Protein AF-G5KIE7-F1 (afdb_monomer_lite)

Foldseek 3Di:
DDPPDDDDDDDDDDDDPVDFKDKDKDWDWDDDPNDTDIDIDIDIDGCVVPDDCQQVVVVQVLCLCCLQQQVVPQPQADRDPDPPDDDDDDDDDDADDDHDDDPAYAPDPSVVSNVVLLVLLLVVVQVVADLAGDDSVLSVVLSVLQSNLFSRPKDWDKDWPDDDQFKTKIFIWIFTQALVQFPLVVQLVVLCVVCVPVPDDDPSRSSNVSSVSSSVCVSVRSVVGDRGGQPPAPPRHQMWMWGQDPPVRHIHIPPDPDPVRVSNVCVSCVSSSVD

Radius of gyration: 26.01 Å; chains: 1; bounding box: 60×39×96 Å

Sequence (275 aa):
MSKGKSKTGYLVYQVDKSEKKYDLSVGQLYISDGKKTKDEITIPVKISKYKDNTEEIKSLTNQFINQTFLNGSGSLSRTYTSAASFEGKKATVELLATKSKSSKKLSNDADSDKKAYYDVFSQALKNSFQYFKPSDAETTTFIDQYVEVNAKRAKMDVTIKSYFPDSAVVQVKPSVIDLKDMDLTSLEKDYINQHKNDSNSDYQTYYKEAEKYVFDNMHSHYDDAQVNTPKYMPTDGYTLKLQRDSDSGKWKVDTTESSSNYSYDDLLEAFSGGM

pLDDT: mean 82.46, std 18.29, range [26.42, 97.25]

Organism: NCBI:txid764291

Structure (mmCIF, N/CA/C/O backbone):
data_AF-G5KIE7-F1
#
_entry.id   AF-G5KIE7-F1
#
loop_
_atom_site.group_PDB
_atom_site.id
_atom_site.type_symbol
_atom_site.label_atom_id
_atom_site.label_alt_id
_atom_site.label_comp_id
_atom_site.label_asym_id
_atom_site.label_entity_id
_atom_site.label_seq_id
_atom_site.pdbx_PDB_ins_code
_atom_site.Cartn_x
_atom_site.Cartn_y
_atom_site.Cartn_z
_atom_site.occupancy
_atom_site.B_iso_or_equiv
_atom_site.auth_seq_id
_atom_site.auth_comp_id
_atom_site.auth_asym_id
_atom_site.auth_atom_id
_atom_site.pdbx_PDB_model_num
ATOM 1 N N . MET A 1 1 ? -2.365 -7.993 44.865 1.00 60.06 1 MET A N 1
ATOM 2 C CA . MET A 1 1 ? -1.974 -6.584 44.622 1.00 60.06 1 MET A CA 1
ATOM 3 C C . MET A 1 1 ? -1.752 -5.931 45.975 1.00 60.06 1 MET A C 1
ATOM 5 O O . MET A 1 1 ? -2.514 -6.232 46.885 1.00 60.06 1 MET A O 1
ATOM 9 N N . SER A 1 2 ? -0.711 -5.113 46.146 1.00 71.50 2 SER A N 1
ATOM 10 C CA . SER A 1 2 ? -0.509 -4.386 47.406 1.00 71.50 2 SER A CA 1
ATOM 11 C C . SER A 1 2 ? -1.577 -3.304 47.593 1.00 71.50 2 SER A C 1
ATOM 13 O O . SER A 1 2 ? -2.167 -2.812 46.626 1.00 71.50 2 SER A O 1
ATOM 15 N N . LYS A 1 3 ? -1.858 -2.960 48.854 1.00 76.56 3 LYS A N 1
ATOM 16 C CA . LYS A 1 3 ? -2.883 -1.978 49.226 1.00 76.56 3 LYS A CA 1
ATOM 17 C C . LYS A 1 3 ? -2.625 -0.642 48.512 1.00 76.56 3 LYS A C 1
ATOM 19 O O . LYS A 1 3 ? -1.512 -0.127 48.556 1.00 76.56 3 LYS A O 1
ATOM 24 N N . GLY A 1 4 ? -3.649 -0.104 47.847 1.00 82.12 4 GLY A N 1
ATOM 25 C CA . GLY A 1 4 ? -3.582 1.174 47.124 1.00 82.12 4 GLY A CA 1
ATOM 26 C C . GLY A 1 4 ? -3.046 1.103 45.688 1.00 82.12 4 GLY A C 1
ATOM 27 O O . GLY A 1 4 ? -2.952 2.137 45.035 1.00 82.12 4 GLY A O 1
ATOM 28 N N . LYS A 1 5 ? -2.706 -0.083 45.166 1.00 82.31 5 LYS A N 1
ATOM 29 C CA . LYS A 1 5 ? -2.345 -0.252 43.750 1.00 82.31 5 LYS A CA 1
ATOM 30 C C . LYS A 1 5 ? -3.572 -0.623 42.918 1.00 82.31 5 LYS A C 1
ATOM 32 O O . LYS A 1 5 ? -4.323 -1.521 43.292 1.00 82.31 5 LYS A O 1
ATOM 37 N N . SER A 1 6 ? -3.730 0.025 41.770 1.00 82.31 6 SER A N 1
ATOM 38 C CA . SER A 1 6 ? -4.741 -0.289 40.757 1.00 82.31 6 SER A CA 1
ATOM 39 C C . SER A 1 6 ? -4.082 -0.784 39.467 1.00 82.31 6 SER A C 1
ATOM 41 O O . SER A 1 6 ? -2.897 -0.548 39.225 1.00 82.31 6 SER A O 1
ATOM 43 N N . LYS A 1 7 ? -4.848 -1.516 38.653 1.00 79.31 7 LYS A N 1
ATOM 44 C CA . LYS A 1 7 ? -4.469 -1.924 37.297 1.00 79.31 7 LYS A CA 1
ATOM 45 C C . LYS A 1 7 ? -5.636 -1.611 36.369 1.00 79.31 7 LYS A C 1
ATOM 47 O O . LYS A 1 7 ? -6.771 -1.950 36.695 1.00 79.31 7 LYS A O 1
ATOM 52 N N . THR A 1 8 ? -5.336 -1.006 35.228 1.00 79.25 8 THR A N 1
ATOM 53 C CA . THR A 1 8 ? -6.315 -0.678 34.187 1.00 79.25 8 THR A CA 1
ATOM 54 C C . THR A 1 8 ? -5.962 -1.443 32.919 1.00 79.25 8 THR A C 1
ATOM 56 O O . THR A 1 8 ? -4.784 -1.649 32.625 1.00 79.25 8 THR A O 1
ATOM 59 N N . GLY A 1 9 ? -6.975 -1.889 32.184 1.00 72.38 9 GLY A N 1
ATOM 60 C CA . GLY A 1 9 ? -6.812 -2.568 30.905 1.00 72.38 9 GLY A CA 1
ATOM 61 C C . GLY A 1 9 ? -8.159 -2.884 30.266 1.00 72.38 9 GLY A C 1
ATOM 62 O O . GLY A 1 9 ? -9.198 -2.804 30.922 1.00 72.38 9 GLY A O 1
ATOM 63 N N . TYR A 1 10 ? -8.129 -3.245 28.987 1.00 77.75 10 TYR A N 1
ATOM 64 C CA . TYR A 1 10 ? -9.309 -3.704 28.264 1.00 77.75 10 TYR A CA 1
ATOM 65 C C . TYR A 1 10 ? -9.563 -5.192 28.538 1.00 77.75 10 TYR A C 1
ATOM 67 O O . TYR A 1 10 ? -8.632 -5.997 28.557 1.00 77.75 10 TYR A O 1
ATOM 75 N N . LEU A 1 11 ? -10.832 -5.553 28.728 1.00 77.50 11 LEU A N 1
ATOM 76 C CA . LEU A 1 11 ? -11.299 -6.937 28.729 1.00 77.50 11 LEU A CA 1
ATOM 77 C C . LEU A 1 11 ? -12.069 -7.172 27.430 1.00 77.50 11 LEU A C 1
ATOM 79 O O . LEU A 1 11 ? -12.970 -6.399 27.106 1.00 77.50 11 LEU A O 1
ATOM 83 N N . VAL A 1 12 ? -11.708 -8.217 26.688 1.00 74.50 12 VAL A N 1
ATOM 84 C CA . VAL A 1 12 ? -12.320 -8.546 25.396 1.00 74.50 12 VAL A CA 1
ATOM 85 C C . VAL A 1 12 ? -13.035 -9.880 25.515 1.00 74.50 12 VAL A C 1
ATOM 87 O O . VAL A 1 12 ? -12.447 -10.863 25.961 1.00 74.50 12 VAL A O 1
ATOM 90 N N . TYR A 1 13 ? -14.293 -9.905 25.089 1.00 76.81 13 TYR A N 1
ATOM 91 C CA . TYR A 1 13 ? -15.118 -11.103 25.047 1.00 76.81 13 TYR A CA 1
ATOM 92 C C . TYR A 1 13 ? -15.779 -11.208 23.680 1.00 76.81 13 TYR A C 1
ATOM 94 O O . TYR A 1 13 ? -16.206 -10.201 23.111 1.00 76.81 13 TYR A O 1
ATOM 102 N N . GLN A 1 14 ? -15.883 -12.430 23.166 1.00 77.06 14 GLN A N 1
ATOM 103 C CA . GLN A 1 14 ? -16.750 -12.697 22.030 1.00 77.06 14 GLN A CA 1
ATOM 104 C C . GLN A 1 14 ? -18.199 -12.589 22.503 1.00 77.06 14 GLN A C 1
ATOM 106 O O . GLN A 1 14 ? -18.580 -13.197 23.501 1.00 77.06 14 GLN A O 1
ATOM 111 N N . VAL A 1 15 ? -18.991 -11.796 21.789 1.00 81.06 15 VAL A N 1
ATOM 112 C CA . VAL A 1 15 ? -20.406 -11.582 22.082 1.00 81.06 15 VAL A CA 1
ATOM 113 C C . VAL A 1 15 ? -21.238 -11.936 20.858 1.00 81.06 15 VAL A C 1
ATOM 115 O O . VAL A 1 15 ? -20.846 -11.645 19.727 1.00 81.06 15 VAL A O 1
ATOM 118 N N . ASP A 1 16 ? -22.401 -12.535 21.084 1.00 83.12 16 ASP A N 1
ATOM 119 C CA . ASP A 1 16 ? -23.471 -12.552 20.097 1.00 83.12 16 ASP A CA 1
ATOM 120 C C . ASP A 1 16 ? -24.032 -11.126 19.968 1.00 83.12 16 ASP A C 1
ATOM 122 O O . ASP A 1 16 ? -24.417 -10.503 20.964 1.00 83.12 16 ASP A O 1
ATOM 126 N N . LYS A 1 17 ? -24.028 -10.589 18.743 1.00 77.38 17 LYS A N 1
ATOM 127 C CA . LYS A 1 17 ? -24.524 -9.237 18.442 1.00 77.38 17 LYS A CA 1
ATOM 128 C C . LYS A 1 17 ? -26.054 -9.151 18.463 1.00 77.38 17 LYS A C 1
ATOM 130 O O . LYS A 1 17 ? -26.583 -8.040 18.486 1.00 77.38 17 LYS A O 1
ATOM 135 N N . SER A 1 18 ? -26.756 -10.285 18.404 1.00 83.69 18 SER A N 1
ATOM 136 C CA . SER A 1 18 ? -28.217 -10.342 18.505 1.00 83.69 18 SER A CA 1
ATOM 137 C C . SER A 1 18 ? -28.699 -10.142 19.944 1.00 83.69 18 SER A C 1
ATOM 139 O O . SER A 1 18 ? -29.753 -9.536 20.171 1.00 83.69 18 SER A O 1
ATOM 141 N N . GLU A 1 19 ? -27.886 -10.560 20.914 1.00 84.94 19 GLU A N 1
ATOM 142 C CA . GLU A 1 19 ? -28.118 -10.277 22.320 1.00 84.94 19 GLU A CA 1
ATOM 143 C C . GLU A 1 19 ? -27.982 -8.782 22.605 1.00 84.94 19 GLU A C 1
ATOM 145 O O . GLU A 1 19 ? -27.271 -8.050 21.925 1.00 84.94 19 GLU A O 1
ATOM 150 N N . LYS A 1 20 ? -28.692 -8.279 23.617 1.00 84.50 20 LYS A N 1
ATOM 151 C CA . LYS A 1 20 ? -28.682 -6.835 23.949 1.00 84.50 20 LYS A CA 1
ATOM 152 C C . LYS A 1 20 ? -28.038 -6.531 25.293 1.00 84.50 20 LYS A C 1
ATOM 154 O O . LYS A 1 20 ? -27.715 -5.369 25.574 1.00 84.50 20 LYS A O 1
ATOM 159 N N . LYS A 1 21 ? -27.902 -7.549 26.140 1.00 90.50 21 LYS A N 1
ATOM 160 C CA . LYS A 1 21 ? -27.484 -7.428 27.533 1.00 90.50 21 LYS A CA 1
ATOM 161 C C . LYS A 1 21 ? -26.592 -8.605 27.897 1.00 90.50 21 LYS A C 1
ATOM 163 O O . LYS A 1 21 ? -26.935 -9.741 27.607 1.00 90.50 21 LYS A O 1
ATOM 168 N N . TYR A 1 22 ? -25.501 -8.299 28.574 1.00 90.25 22 TYR A N 1
ATOM 169 C CA . TYR A 1 22 ? -24.619 -9.263 29.213 1.00 90.25 22 TYR A CA 1
ATOM 170 C C . TYR A 1 22 ? -24.366 -8.820 30.644 1.00 90.25 22 TYR A C 1
ATOM 172 O O . TYR A 1 22 ? -24.490 -7.636 30.949 1.00 90.25 22 TYR A O 1
ATOM 180 N N . ASP A 1 23 ? -23.940 -9.751 31.484 1.00 90.19 23 ASP A N 1
ATOM 181 C CA . ASP A 1 23 ? -23.465 -9.464 32.829 1.00 90.19 23 ASP A CA 1
ATOM 182 C C . ASP A 1 23 ? -21.989 -9.854 32.921 1.00 90.19 23 ASP A C 1
ATOM 184 O O . ASP A 1 23 ? -21.611 -10.998 32.666 1.00 90.19 23 ASP A O 1
ATOM 188 N N . LEU A 1 24 ? -21.134 -8.884 33.252 1.00 89.19 24 LEU A N 1
ATOM 189 C CA . LEU A 1 24 ? -19.726 -9.132 33.531 1.00 89.19 24 LEU A CA 1
ATOM 190 C C . LEU A 1 24 ? -19.570 -9.437 35.019 1.00 89.19 24 LEU A C 1
ATOM 192 O O . LEU A 1 24 ? -19.638 -8.538 35.858 1.00 89.19 24 LEU A O 1
ATOM 196 N N . SER A 1 25 ? -19.333 -10.705 35.328 1.00 88.44 25 SER A N 1
ATOM 197 C CA . SER A 1 25 ? -19.019 -11.165 36.677 1.00 88.44 25 SER A CA 1
ATOM 198 C C . SER A 1 25 ? -17.523 -11.076 36.958 1.00 88.44 25 SER A C 1
ATOM 200 O O . SER A 1 25 ? -16.715 -11.776 36.345 1.00 88.44 25 SER A O 1
ATOM 202 N N . VAL A 1 26 ? -17.149 -10.242 37.926 1.00 84.25 26 VAL A N 1
ATOM 203 C CA . VAL A 1 26 ? -15.780 -10.132 38.434 1.00 84.25 26 VAL A CA 1
ATOM 204 C C . VAL A 1 26 ? -15.735 -10.755 39.822 1.00 84.25 26 VAL A C 1
ATOM 206 O O . VAL A 1 26 ? -16.210 -10.176 40.797 1.00 84.25 26 VAL A O 1
ATOM 209 N N . GLY A 1 27 ? -15.177 -11.961 39.897 1.00 82.25 27 GLY A N 1
ATOM 210 C CA . GLY A 1 27 ? -14.982 -12.682 41.150 1.00 82.25 27 GLY A CA 1
ATOM 211 C C . GLY A 1 27 ? -13.572 -12.495 41.703 1.00 82.25 27 GLY A C 1
ATOM 212 O O . GLY A 1 27 ? -12.596 -12.653 40.970 1.00 82.25 27 GLY A O 1
ATOM 213 N N . GLN A 1 28 ? -13.454 -12.238 43.004 1.00 79.19 28 GLN A N 1
ATOM 214 C CA . GLN A 1 28 ? -12.200 -12.371 43.735 1.00 79.19 28 GLN A CA 1
ATOM 215 C C . GLN A 1 28 ? -12.260 -13.611 44.627 1.00 79.19 28 GLN A C 1
ATOM 217 O O . GLN A 1 28 ? -13.121 -13.734 45.493 1.00 79.19 28 GLN A O 1
ATOM 222 N N . LEU A 1 29 ? -11.313 -14.525 44.419 1.00 76.62 29 LEU A N 1
ATOM 223 C CA . LEU A 1 29 ? -11.068 -15.650 45.317 1.00 76.62 29 LEU A CA 1
ATOM 224 C C . LEU A 1 29 ? -10.000 -15.253 46.331 1.00 76.62 29 LEU A C 1
ATOM 226 O O . LEU A 1 29 ? -8.902 -14.839 45.955 1.00 76.62 29 LEU A O 1
ATOM 230 N N . TYR A 1 30 ? -10.311 -15.405 47.612 1.00 76.94 30 TYR A N 1
ATOM 231 C CA . TYR A 1 30 ? -9.362 -15.193 48.698 1.00 76.94 30 TYR A CA 1
ATOM 232 C C . TYR A 1 30 ? -9.604 -16.194 49.824 1.00 76.94 30 TYR A C 1
ATOM 234 O O . TYR A 1 30 ? -10.629 -16.871 49.873 1.00 76.94 30 TYR A O 1
ATOM 242 N N . ILE A 1 31 ? -8.621 -16.335 50.708 1.00 75.81 31 ILE A N 1
ATOM 243 C CA . ILE A 1 31 ? -8.750 -17.169 51.901 1.00 75.81 31 ILE A CA 1
ATOM 244 C C . ILE A 1 31 ? -9.072 -16.244 53.071 1.00 75.81 31 ILE A C 1
ATOM 246 O O . ILE A 1 31 ? -8.312 -15.318 53.348 1.00 75.81 31 ILE A O 1
ATOM 250 N N . SER A 1 32 ? -10.189 -16.502 53.743 1.00 74.44 32 SER A N 1
ATOM 251 C CA . SER A 1 32 ? -10.583 -15.862 54.998 1.00 74.44 32 SER A CA 1
ATOM 252 C C . SER A 1 32 ? -10.884 -16.972 55.999 1.00 74.44 32 SER A C 1
ATOM 254 O O . SER A 1 32 ? -11.572 -17.938 55.674 1.00 74.44 32 SER A O 1
ATOM 256 N N . ASP A 1 33 ? -10.269 -16.895 57.180 1.00 78.56 33 ASP A N 1
ATOM 257 C CA . ASP A 1 33 ? -10.430 -17.865 58.273 1.00 78.56 33 ASP A CA 1
ATOM 258 C C . ASP A 1 33 ? -10.225 -19.333 57.852 1.00 78.56 33 ASP A C 1
ATOM 260 O O . ASP A 1 33 ? -10.980 -20.235 58.214 1.00 78.56 33 ASP A O 1
ATOM 264 N N . GLY A 1 34 ? -9.204 -19.581 57.024 1.00 77.56 34 GLY A N 1
ATOM 265 C CA . GLY A 1 34 ? -8.864 -20.921 56.534 1.00 77.56 34 GLY A CA 1
ATOM 266 C C . GLY A 1 34 ? -9.842 -21.501 55.503 1.00 77.56 34 GLY A C 1
ATOM 267 O O . GLY A 1 34 ? -9.648 -22.631 55.055 1.00 77.56 34 GLY A O 1
ATOM 268 N N . LYS A 1 35 ? -10.865 -20.745 55.082 1.00 76.00 35 LYS A N 1
ATOM 269 C CA . LYS A 1 35 ? -11.836 -21.137 54.052 1.00 76.00 35 LYS A CA 1
ATOM 270 C C . LYS A 1 35 ? -11.650 -20.302 52.787 1.00 76.00 35 LYS A C 1
ATOM 272 O O . LYS A 1 35 ? -11.291 -19.129 52.842 1.00 76.00 35 LYS A O 1
ATOM 277 N N . LYS A 1 36 ? -11.885 -20.919 51.623 1.00 77.56 36 LYS A N 1
ATOM 278 C CA . LYS A 1 36 ? -11.949 -20.193 50.347 1.00 77.56 36 LYS A CA 1
ATOM 279 C C . LYS A 1 36 ? -13.253 -19.399 50.309 1.00 77.56 36 LYS A C 1
ATOM 281 O O . LYS A 1 36 ? -14.325 -19.998 50.290 1.00 77.56 36 LYS A O 1
ATOM 286 N N . THR A 1 37 ? -13.138 -18.081 50.259 1.00 74.00 37 THR A N 1
ATOM 287 C CA . THR A 1 37 ? -14.249 -17.141 50.104 1.00 74.00 37 THR A CA 1
ATOM 288 C C . THR A 1 37 ? -14.220 -16.566 48.690 1.00 74.00 37 THR A C 1
ATOM 290 O O . THR A 1 37 ? -13.149 -16.375 48.103 1.00 74.00 37 THR A O 1
ATOM 293 N N . LYS A 1 38 ? -15.406 -16.340 48.118 1.00 78.75 38 LYS A N 1
ATOM 294 C CA . LYS A 1 38 ? -15.591 -15.730 46.800 1.00 78.75 38 LYS A CA 1
ATOM 295 C C . LYS A 1 38 ? -16.498 -14.517 46.958 1.00 78.75 38 LYS A C 1
ATOM 297 O O . LYS A 1 38 ? -17.674 -14.692 47.260 1.00 78.75 38 LYS A O 1
ATOM 302 N N . ASP A 1 39 ? -15.958 -13.335 46.689 1.00 81.69 39 ASP A N 1
ATOM 303 C CA . ASP A 1 39 ? -16.770 -12.135 46.486 1.00 81.69 39 ASP A CA 1
ATOM 304 C C . ASP A 1 39 ? -16.943 -11.930 44.988 1.00 81.69 39 ASP A C 1
ATOM 306 O O . ASP A 1 39 ? -15.975 -12.013 44.230 1.00 81.69 39 ASP A O 1
ATOM 310 N N . GLU A 1 40 ? -18.172 -11.691 44.544 1.00 86.31 40 GLU A N 1
ATOM 311 C CA . GLU A 1 40 ? -18.491 -11.491 43.136 1.00 86.31 40 GLU A CA 1
ATOM 312 C C . GLU A 1 40 ? -19.233 -10.174 42.953 1.00 86.31 40 GLU A C 1
ATOM 314 O O . GLU A 1 40 ? -20.229 -9.900 43.619 1.00 86.31 40 GLU A O 1
ATOM 319 N N . ILE A 1 41 ? -18.719 -9.355 42.042 1.00 86.19 41 ILE A N 1
ATOM 320 C CA . ILE A 1 41 ? -19.361 -8.124 41.604 1.00 86.19 41 ILE A CA 1
ATOM 321 C C . ILE A 1 41 ? -19.867 -8.368 40.189 1.00 86.19 41 ILE A C 1
ATOM 323 O O . ILE A 1 41 ? -19.088 -8.704 39.297 1.00 86.19 41 ILE A O 1
ATOM 327 N N . THR A 1 42 ? -21.163 -8.166 39.977 1.00 90.69 42 THR A N 1
ATOM 328 C CA . THR A 1 42 ? -21.782 -8.249 38.653 1.00 90.69 42 THR A CA 1
ATOM 329 C C . THR A 1 42 ? -21.977 -6.850 38.085 1.00 90.69 42 THR A C 1
ATOM 331 O O . THR A 1 42 ? -22.568 -5.980 38.726 1.00 90.69 42 THR A O 1
ATOM 334 N N . ILE A 1 43 ? -21.485 -6.628 36.869 1.00 88.50 43 ILE A N 1
ATOM 335 C CA . ILE A 1 43 ? -21.598 -5.357 36.154 1.00 88.50 43 ILE A CA 1
ATOM 336 C C . ILE A 1 43 ? -22.489 -5.571 34.924 1.00 88.50 43 ILE A C 1
ATOM 338 O O . ILE A 1 43 ? -22.079 -6.288 34.009 1.00 88.50 43 ILE A O 1
ATOM 342 N N . PRO A 1 44 ? -23.675 -4.940 34.846 1.00 90.00 44 PRO A N 1
ATOM 343 C CA . PRO A 1 44 ? -24.549 -5.081 33.690 1.00 90.00 44 PRO A CA 1
ATOM 344 C C . PRO A 1 44 ? -23.989 -4.317 32.485 1.00 90.00 44 PRO A C 1
ATOM 346 O O . PRO A 1 44 ? -23.774 -3.100 32.520 1.00 90.00 44 PRO A O 1
ATOM 349 N N . VAL A 1 45 ? -23.817 -5.026 31.377 1.00 88.44 45 VAL A N 1
ATOM 350 C CA . VAL A 1 45 ? -23.278 -4.531 30.111 1.00 88.44 45 VAL A CA 1
ATOM 351 C C . VAL A 1 45 ? -24.405 -4.452 29.083 1.00 88.44 45 VAL A C 1
ATOM 353 O O . VAL A 1 45 ? -24.990 -5.452 28.678 1.00 88.44 45 VAL A O 1
ATOM 356 N N . LYS A 1 46 ? -24.717 -3.236 28.623 1.00 87.88 46 LYS A N 1
ATOM 357 C CA . LYS A 1 46 ? -25.662 -3.010 27.516 1.00 87.88 46 LYS A CA 1
ATOM 358 C C . LYS A 1 46 ? -24.878 -2.811 26.227 1.00 87.88 46 LYS A C 1
ATOM 360 O O . LYS A 1 46 ? -24.208 -1.786 26.100 1.00 87.88 46 LYS A O 1
ATOM 365 N N . ILE A 1 47 ? -25.006 -3.726 25.265 1.00 82.81 47 ILE A N 1
ATOM 366 C CA . ILE A 1 47 ? -24.241 -3.654 24.005 1.00 82.81 47 ILE A CA 1
ATOM 367 C C . ILE A 1 47 ? -24.545 -2.369 23.244 1.00 82.81 47 ILE A C 1
ATOM 369 O O . ILE A 1 47 ? -23.641 -1.761 22.694 1.00 82.81 47 ILE A O 1
ATOM 373 N N . SER A 1 48 ? -25.790 -1.885 23.286 1.00 82.88 48 SER A N 1
ATOM 374 C CA . SER A 1 48 ? -26.201 -0.659 22.588 1.00 82.88 48 SER A CA 1
ATOM 375 C C . SER A 1 48 ? -25.423 0.601 23.000 1.00 82.88 48 SER A C 1
ATOM 377 O O . SER A 1 48 ? -25.525 1.619 22.324 1.00 82.88 48 SER A O 1
ATOM 379 N N . LYS A 1 49 ? -24.682 0.569 24.119 1.00 84.12 49 LYS A N 1
ATOM 380 C CA . LYS A 1 49 ? -23.776 1.654 24.525 1.00 84.12 49 LYS A CA 1
ATOM 381 C C . LYS A 1 49 ? -22.454 1.654 23.750 1.00 84.12 49 LYS A C 1
ATOM 383 O O . LYS A 1 49 ? -21.772 2.673 23.732 1.00 84.12 49 LYS A O 1
ATOM 388 N N . TYR A 1 50 ? -22.090 0.532 23.140 1.00 79.44 50 TYR A N 1
ATOM 389 C CA . TYR A 1 50 ? -20.833 0.330 22.436 1.00 79.44 50 TYR A CA 1
ATOM 390 C C . TYR A 1 50 ? -21.110 0.286 20.938 1.00 79.44 50 TYR A C 1
ATOM 392 O O . TYR A 1 50 ? -21.753 -0.627 20.425 1.00 79.44 50 TYR A O 1
ATOM 400 N N . LYS A 1 51 ? -20.641 1.310 20.229 1.00 79.44 51 LYS A N 1
ATOM 401 C CA . LYS A 1 51 ? -20.773 1.377 18.778 1.00 79.44 51 LYS A CA 1
ATOM 402 C C . LYS A 1 51 ? -19.708 0.495 18.128 1.00 79.44 51 LYS A C 1
ATOM 404 O O . LYS A 1 51 ? -18.520 0.685 18.378 1.00 79.44 51 LYS A O 1
ATOM 409 N N . ASP A 1 52 ? -20.138 -0.413 17.262 1.00 82.06 52 ASP A N 1
ATOM 410 C CA . ASP A 1 52 ? -19.242 -1.134 16.364 1.00 82.06 52 ASP A CA 1
ATOM 411 C C . ASP A 1 52 ? -18.800 -0.190 15.232 1.00 82.06 52 ASP A C 1
ATOM 413 O O . ASP A 1 52 ? -19.621 0.252 14.427 1.00 82.06 52 ASP A O 1
ATOM 417 N N . ASN A 1 53 ? -17.514 0.170 15.207 1.00 86.50 53 ASN A N 1
ATOM 418 C CA . ASN A 1 53 ? -16.929 1.010 14.158 1.00 86.50 53 ASN A CA 1
ATOM 419 C C . ASN A 1 53 ? -15.984 0.219 13.242 1.00 86.50 53 ASN A C 1
ATOM 421 O O . ASN A 1 53 ? -15.181 0.828 12.541 1.00 86.50 53 ASN A O 1
ATOM 425 N N . THR A 1 54 ? -16.053 -1.113 13.224 1.00 86.12 54 THR A N 1
ATOM 426 C CA . THR A 1 54 ? -15.184 -1.945 12.369 1.00 86.12 54 THR A CA 1
ATOM 427 C C . THR A 1 54 ? -15.264 -1.552 10.891 1.00 86.12 54 THR A C 1
ATOM 429 O O . THR A 1 54 ? -14.239 -1.430 10.227 1.00 86.12 54 THR A O 1
ATOM 432 N N . GLU A 1 55 ? -16.458 -1.232 10.398 1.00 87.69 55 GLU A N 1
ATOM 433 C CA . GLU A 1 55 ? -16.664 -0.727 9.034 1.00 87.69 55 GLU A CA 1
ATOM 434 C C . GLU A 1 55 ? -16.070 0.660 8.786 1.00 87.69 55 GLU A C 1
ATOM 436 O O . GLU A 1 55 ? -15.590 0.953 7.692 1.00 87.69 55 GLU A O 1
ATOM 441 N N . GLU A 1 56 ? -16.058 1.516 9.809 1.00 88.69 56 GLU A N 1
ATOM 442 C CA . GLU A 1 56 ? -15.383 2.812 9.734 1.00 88.69 56 GLU A CA 1
ATOM 443 C C . GLU A 1 56 ? -13.871 2.611 9.597 1.00 88.69 56 GLU A C 1
ATOM 445 O O . GLU A 1 56 ? -13.248 3.251 8.755 1.00 88.69 56 GLU A O 1
ATOM 450 N N . ILE A 1 57 ? -13.295 1.680 10.365 1.00 91.88 57 ILE A N 1
ATOM 451 C CA . ILE A 1 57 ? -11.872 1.340 10.285 1.00 91.88 57 ILE A CA 1
ATOM 452 C C . ILE A 1 57 ? -11.519 0.787 8.905 1.00 91.88 57 ILE A C 1
ATOM 454 O O . ILE A 1 57 ? -10.591 1.298 8.288 1.00 91.88 57 ILE A O 1
ATOM 458 N N . LYS A 1 58 ? -12.293 -0.164 8.365 1.00 91.62 58 LYS A N 1
ATOM 459 C CA . LYS A 1 58 ? -12.087 -0.656 6.989 1.00 91.62 58 LYS A CA 1
ATOM 460 C C . LYS A 1 58 ? -12.145 0.477 5.964 1.00 91.62 58 LYS A C 1
ATOM 462 O O . LYS A 1 58 ? -11.319 0.537 5.058 1.00 91.62 58 LYS A O 1
ATOM 467 N N . SER A 1 59 ? -13.104 1.395 6.109 1.00 89.75 59 SER A N 1
ATOM 468 C CA . SER A 1 59 ? -13.230 2.556 5.222 1.00 89.75 59 SER A CA 1
ATOM 469 C C . SER A 1 59 ? -12.013 3.480 5.304 1.00 89.75 59 SER A C 1
ATOM 471 O O . SER A 1 59 ? -11.553 3.956 4.271 1.00 89.75 59 SER A O 1
ATOM 473 N N . LEU A 1 60 ? -11.483 3.724 6.505 1.00 92.31 60 LEU A N 1
ATOM 474 C CA . LEU A 1 60 ? -10.274 4.524 6.708 1.00 92.31 60 LEU A CA 1
ATOM 475 C C . LEU A 1 60 ? -9.038 3.821 6.127 1.00 92.31 60 LEU A C 1
ATOM 477 O O . LEU A 1 60 ? -8.244 4.462 5.450 1.00 92.31 60 LEU A O 1
ATOM 481 N N . THR A 1 61 ? -8.907 2.505 6.299 1.00 93.88 61 THR A N 1
ATOM 482 C CA . THR A 1 61 ? -7.842 1.711 5.667 1.00 93.88 61 THR A CA 1
ATOM 483 C C . THR A 1 61 ? -7.896 1.797 4.142 1.00 93.88 61 THR A C 1
ATOM 485 O O . THR A 1 61 ? -6.883 2.072 3.507 1.00 93.88 61 THR A O 1
ATOM 488 N N . ASN A 1 62 ? -9.078 1.637 3.541 1.00 91.25 62 ASN A N 1
ATOM 489 C CA . ASN A 1 62 ? -9.246 1.789 2.093 1.00 91.25 62 ASN A CA 1
ATOM 490 C C . ASN A 1 62 ? -8.942 3.217 1.624 1.00 91.25 62 ASN A C 1
ATOM 492 O O . ASN A 1 62 ? -8.355 3.404 0.560 1.00 91.25 62 ASN A O 1
ATOM 496 N N . GLN A 1 63 ? -9.320 4.226 2.415 1.00 89.88 63 GLN A N 1
ATOM 497 C CA . GLN A 1 63 ? -8.981 5.617 2.133 1.00 89.88 63 GLN A CA 1
ATOM 498 C C . GLN A 1 63 ? -7.461 5.816 2.096 1.00 89.88 63 GLN A C 1
ATOM 500 O O . GLN A 1 63 ? -6.971 6.419 1.145 1.00 89.88 63 GLN A O 1
ATOM 505 N N . PHE A 1 64 ? -6.736 5.301 3.093 1.00 94.06 64 PHE A N 1
ATOM 506 C CA . PHE A 1 64 ? -5.275 5.356 3.136 1.00 94.06 64 PHE A CA 1
ATOM 507 C C . PHE A 1 64 ? -4.662 4.731 1.884 1.00 94.06 64 PHE A C 1
ATOM 509 O O . PHE A 1 64 ? -3.959 5.407 1.144 1.00 94.06 64 PHE A O 1
ATOM 516 N N . ILE A 1 65 ? -5.007 3.472 1.600 1.00 93.75 65 ILE A N 1
ATOM 517 C CA . ILE A 1 65 ? -4.465 2.721 0.461 1.00 93.75 65 ILE A CA 1
ATOM 518 C C . ILE A 1 65 ? -4.682 3.478 -0.853 1.00 93.75 65 ILE A C 1
ATOM 520 O O . ILE A 1 65 ? -3.771 3.593 -1.666 1.00 93.75 65 ILE A O 1
ATOM 524 N N . ASN A 1 66 ? -5.874 4.043 -1.051 1.00 89.75 66 ASN A N 1
ATOM 525 C CA . ASN A 1 66 ? -6.171 4.839 -2.236 1.00 89.75 66 ASN A CA 1
ATOM 526 C C . ASN A 1 66 ? -5.300 6.074 -2.389 1.00 89.75 66 ASN A C 1
ATOM 528 O O . ASN A 1 66 ? -4.829 6.370 -3.486 1.00 89.75 66 ASN A O 1
ATOM 532 N N . GLN A 1 67 ? -5.195 6.844 -1.310 1.00 89.50 67 GLN A N 1
ATOM 533 C CA . GLN A 1 67 ? -4.506 8.126 -1.316 1.00 89.50 67 GLN A CA 1
ATOM 534 C C . GLN A 1 67 ? -3.001 7.927 -1.485 1.00 89.50 67 GLN A C 1
ATOM 536 O O . GLN A 1 67 ? -2.377 8.684 -2.223 1.00 89.50 67 GLN A O 1
ATOM 541 N N . THR A 1 68 ? -2.458 6.883 -0.862 1.00 92.75 68 THR A N 1
ATOM 542 C CA . THR A 1 68 ? -1.032 6.572 -0.887 1.00 92.75 68 THR A CA 1
ATOM 543 C C . THR A 1 68 ? -0.621 5.870 -2.181 1.00 92.75 68 THR A C 1
ATOM 545 O O . THR A 1 68 ? 0.334 6.301 -2.817 1.00 92.75 68 THR A O 1
ATOM 548 N N . PHE A 1 69 ? -1.348 4.827 -2.606 1.00 94.25 69 PHE A N 1
ATOM 549 C CA . PHE A 1 69 ? -0.872 3.899 -3.645 1.00 94.25 69 PHE A CA 1
ATOM 550 C C . PHE A 1 69 ? -1.614 3.986 -4.984 1.00 94.25 69 PHE A C 1
ATOM 552 O O . PHE A 1 69 ? -1.083 3.543 -5.995 1.00 94.25 69 PHE A O 1
ATOM 559 N N . LEU A 1 70 ? -2.842 4.521 -5.020 1.00 89.94 70 LEU A N 1
ATOM 560 C CA . LEU A 1 70 ? -3.733 4.459 -6.197 1.00 89.94 70 LEU A CA 1
ATOM 561 C C . LEU A 1 70 ? -4.173 5.851 -6.692 1.00 89.94 70 LEU A C 1
ATOM 563 O O . LEU A 1 70 ? -5.279 6.024 -7.211 1.00 89.94 70 LEU A O 1
ATOM 567 N N . ASN A 1 71 ? -3.317 6.860 -6.489 1.00 75.44 71 ASN A N 1
ATOM 568 C CA . ASN A 1 71 ? -3.486 8.257 -6.917 1.00 75.44 71 ASN A CA 1
ATOM 569 C C . ASN A 1 71 ? -4.763 8.977 -6.444 1.00 75.44 71 ASN A C 1
ATOM 571 O O . ASN A 1 71 ? -5.108 10.037 -6.966 1.00 75.44 71 ASN A O 1
ATOM 575 N N . GLY A 1 72 ? -5.508 8.423 -5.484 1.00 60.94 72 GLY A N 1
ATOM 576 C CA . GLY A 1 72 ? -6.818 8.943 -5.074 1.00 60.94 72 GLY A CA 1
ATOM 577 C C . GLY A 1 72 ? -7.898 8.927 -6.174 1.00 60.94 72 GLY A C 1
ATOM 578 O O . GLY A 1 72 ? -9.054 9.234 -5.883 1.00 60.94 72 GLY A O 1
ATOM 579 N N . SER A 1 73 ? -7.549 8.555 -7.412 1.00 43.28 73 SER A N 1
ATOM 580 C CA . SER A 1 73 ? -8.451 8.308 -8.542 1.00 43.28 73 SER A CA 1
ATOM 581 C C . SER A 1 73 ? -9.094 6.924 -8.457 1.00 43.28 73 SER A C 1
ATOM 583 O O . SER A 1 73 ? -10.170 6.710 -9.023 1.00 43.28 73 SER A O 1
ATOM 585 N N . GLY A 1 74 ? -8.490 6.009 -7.687 1.00 44.12 74 GLY A N 1
ATOM 586 C CA . GLY A 1 74 ? -9.123 4.775 -7.248 1.00 44.12 74 GLY A CA 1
ATOM 587 C C . GLY A 1 74 ? -10.437 5.083 -6.532 1.00 44.12 74 GLY A C 1
ATOM 588 O O . GLY A 1 74 ? -10.464 5.545 -5.392 1.00 44.12 74 GLY A O 1
ATOM 589 N N . SER A 1 75 ? -11.568 4.811 -7.182 1.00 35.44 75 SER A N 1
ATOM 590 C CA . SER A 1 75 ? -12.875 4.842 -6.526 1.00 35.44 75 SER A CA 1
ATOM 591 C C . SER A 1 75 ? -13.022 3.626 -5.594 1.00 35.44 75 SER A C 1
ATOM 593 O O . SER A 1 75 ? -13.948 2.835 -5.763 1.00 35.44 75 SER A O 1
ATOM 595 N N . LEU A 1 76 ? -12.142 3.434 -4.590 1.00 40.62 76 LEU A N 1
ATOM 596 C CA . LEU A 1 76 ? -12.405 2.436 -3.530 1.00 40.62 76 LEU A CA 1
ATOM 597 C C . LEU A 1 76 ? -13.440 3.015 -2.585 1.00 40.62 76 LEU A C 1
ATOM 599 O O . LEU A 1 76 ? -13.183 3.614 -1.543 1.00 40.62 76 LEU A O 1
ATOM 603 N N . SER A 1 77 ? -14.662 2.879 -3.037 1.00 35.56 77 SER A N 1
ATOM 604 C CA . SER A 1 77 ? -15.832 3.386 -2.392 1.00 35.56 77 SER A CA 1
ATOM 605 C C . SER A 1 77 ? -16.771 2.199 -2.385 1.00 35.56 77 SER A C 1
ATOM 607 O O . SER A 1 77 ? -17.579 2.096 -3.279 1.00 35.56 77 SER A O 1
ATOM 609 N N . ARG 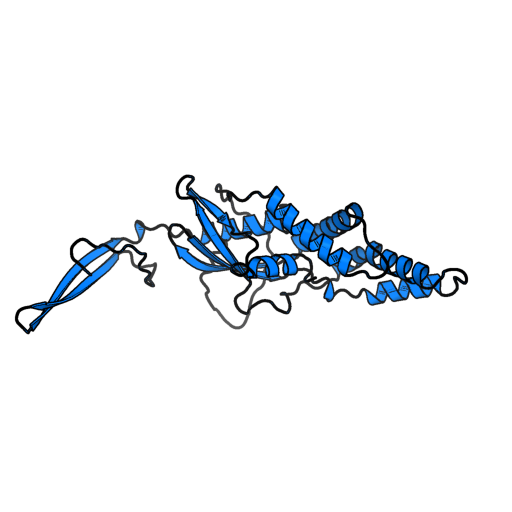A 1 78 ? -16.596 1.243 -1.469 1.00 40.44 78 ARG A N 1
ATOM 610 C CA . ARG A 1 78 ? -17.617 0.256 -1.078 1.00 40.44 78 ARG A CA 1
ATOM 611 C C . ARG A 1 78 ? -17.330 -0.179 0.355 1.00 40.44 78 ARG A C 1
ATOM 613 O O . ARG A 1 78 ? -16.232 -0.615 0.685 1.00 40.44 78 ARG A O 1
ATOM 620 N N . THR A 1 79 ? -18.325 0.014 1.210 1.00 30.58 79 THR A N 1
ATOM 621 C CA . THR A 1 79 ? -18.402 -0.559 2.551 1.00 30.58 79 THR A CA 1
ATOM 622 C C . THR A 1 79 ? -18.505 -2.073 2.396 1.00 30.58 79 THR A C 1
ATOM 624 O O . THR A 1 79 ? -19.449 -2.547 1.768 1.00 30.58 79 THR A O 1
ATOM 627 N N . TYR A 1 80 ? -17.552 -2.822 2.945 1.00 34.62 80 TYR A N 1
ATOM 628 C CA . TYR A 1 80 ? -17.660 -4.273 3.050 1.00 34.62 80 TYR A CA 1
ATOM 629 C C . TYR A 1 80 ? -17.808 -4.654 4.513 1.00 34.62 80 TYR A C 1
ATOM 631 O O . TYR A 1 80 ? -16.837 -5.019 5.180 1.00 34.62 80 TYR A O 1
ATOM 639 N N . THR A 1 81 ? -19.062 -4.675 4.964 1.00 26.80 81 THR A N 1
ATOM 640 C CA . THR A 1 81 ? -19.488 -5.565 6.041 1.00 26.80 81 THR A CA 1
ATOM 641 C C . THR A 1 81 ? -19.355 -6.993 5.545 1.00 26.80 81 THR A C 1
ATOM 643 O O . THR A 1 81 ? -20.329 -7.609 5.129 1.00 26.80 81 THR A O 1
ATOM 646 N N . SER A 1 82 ? -18.149 -7.542 5.571 1.00 31.05 82 SER A N 1
ATOM 647 C CA . SER A 1 82 ? -17.966 -8.984 5.596 1.00 31.05 82 SER A CA 1
ATOM 648 C C . SER A 1 82 ? -18.163 -9.451 7.038 1.00 31.05 82 SER A C 1
ATOM 650 O O . SER A 1 82 ? -17.235 -9.527 7.841 1.00 31.05 82 SER A O 1
ATOM 652 N N . ALA A 1 83 ? -19.418 -9.766 7.366 1.00 29.12 83 ALA A N 1
ATOM 653 C CA . ALA A 1 83 ? -19.648 -11.040 8.022 1.00 29.12 83 ALA A CA 1
ATOM 654 C C . ALA A 1 83 ? -19.216 -12.104 7.007 1.00 29.12 83 ALA A C 1
ATOM 656 O O . ALA A 1 83 ? -19.713 -12.126 5.884 1.00 29.12 83 ALA A O 1
ATOM 657 N N . ALA A 1 84 ? -18.243 -12.936 7.364 1.00 29.08 84 ALA A N 1
ATOM 658 C CA . ALA A 1 84 ? -17.991 -14.147 6.609 1.00 29.08 84 ALA A CA 1
ATOM 659 C C . ALA A 1 84 ? -19.259 -15.011 6.690 1.00 29.08 84 ALA A C 1
ATOM 661 O O . ALA A 1 84 ? -19.586 -15.517 7.761 1.00 29.08 84 ALA A O 1
ATOM 662 N N . SER A 1 85 ? -19.983 -15.171 5.585 1.00 31.38 85 SER A N 1
ATOM 663 C CA . SER A 1 85 ? -20.912 -16.286 5.416 1.00 31.38 85 SER A CA 1
ATOM 664 C C . SER A 1 85 ? -20.420 -17.142 4.261 1.00 31.38 85 SER A C 1
ATOM 666 O O . SER A 1 85 ? -20.339 -16.692 3.120 1.00 31.38 85 SER A O 1
ATOM 668 N N . PHE A 1 86 ? -20.067 -18.381 4.586 1.00 29.69 86 PHE A N 1
ATOM 669 C CA . PHE A 1 86 ? -19.797 -19.424 3.612 1.00 29.69 86 PHE A CA 1
ATOM 670 C C . PHE A 1 86 ? -21.137 -20.013 3.163 1.00 29.69 86 PHE A C 1
ATOM 672 O O . PHE A 1 86 ? -21.779 -20.722 3.932 1.00 29.69 86 PHE A O 1
ATOM 679 N N . GLU A 1 87 ? -21.534 -19.769 1.917 1.00 28.06 87 GLU A N 1
ATOM 680 C CA . GLU A 1 87 ? -22.537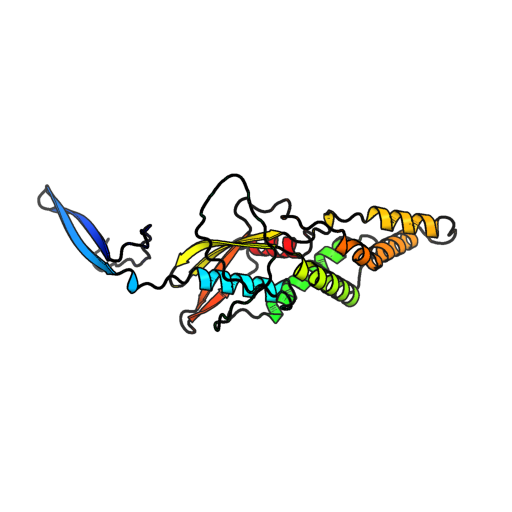 -20.584 1.228 1.00 28.06 87 GLU A CA 1
ATOM 681 C C . GLU A 1 87 ? -21.903 -21.208 -0.019 1.00 28.06 87 GLU A C 1
ATOM 683 O O . GLU A 1 87 ? -21.746 -20.570 -1.054 1.00 28.06 87 GLU A O 1
ATOM 688 N N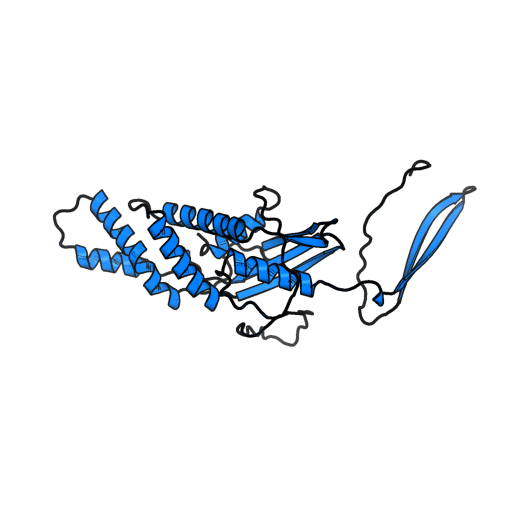 . GLY A 1 88 ? -21.540 -22.491 0.082 1.00 33.19 88 GLY A N 1
ATOM 689 C CA . GLY A 1 88 ? -21.187 -23.323 -1.072 1.00 33.19 88 GLY A CA 1
ATOM 690 C C . GLY A 1 88 ? -19.822 -23.048 -1.726 1.00 33.19 88 GLY A C 1
ATOM 691 O O . GLY A 1 88 ? -19.195 -22.009 -1.565 1.00 33.19 88 GLY A O 1
ATOM 692 N N . LYS A 1 89 ? -19.325 -24.044 -2.472 1.00 34.34 89 LYS A N 1
ATOM 693 C CA . LYS A 1 89 ? -17.974 -24.119 -3.071 1.00 34.34 89 LYS A CA 1
ATOM 694 C C . LYS A 1 89 ? -17.730 -23.155 -4.258 1.00 34.34 89 LYS A C 1
ATOM 696 O O . LYS A 1 89 ? -17.223 -23.590 -5.291 1.00 34.34 89 LYS A O 1
ATOM 701 N N . LYS A 1 90 ? -18.071 -21.868 -4.160 1.00 26.42 90 LYS A N 1
ATOM 702 C CA . LYS A 1 90 ? -17.691 -20.855 -5.162 1.00 26.42 90 LYS A CA 1
ATOM 703 C C . LYS A 1 90 ? -17.324 -19.532 -4.494 1.00 26.42 90 LYS A C 1
ATOM 705 O O . LYS A 1 90 ? -18.183 -18.852 -3.950 1.00 26.42 90 LYS A O 1
ATOM 710 N N . ALA A 1 91 ? -16.049 -19.157 -4.587 1.00 30.83 91 ALA A N 1
ATOM 711 C CA . ALA A 1 91 ? -15.601 -17.799 -4.312 1.00 30.83 91 ALA A CA 1
ATOM 712 C C . ALA A 1 91 ? -16.027 -16.900 -5.482 1.00 30.83 91 ALA A C 1
ATOM 714 O O . ALA A 1 91 ? -15.601 -17.111 -6.617 1.00 30.83 91 ALA A O 1
ATOM 715 N N . THR A 1 92 ? -16.894 -15.926 -5.226 1.00 27.28 92 THR A N 1
ATOM 716 C CA . THR A 1 92 ? -17.266 -14.897 -6.202 1.00 27.28 92 THR A CA 1
ATOM 717 C C . THR A 1 92 ? -16.386 -13.671 -5.987 1.00 27.28 92 THR A C 1
ATOM 719 O O . THR A 1 92 ? -16.476 -13.014 -4.953 1.00 27.28 92 THR A O 1
ATOM 722 N N . VAL A 1 93 ? -15.524 -13.374 -6.960 1.00 33.53 93 VAL A N 1
ATOM 723 C CA . VAL A 1 93 ? -14.756 -12.125 -7.040 1.00 33.53 93 VAL A CA 1
ATOM 724 C C . VAL A 1 93 ? -15.534 -11.184 -7.953 1.00 33.53 93 VAL A C 1
ATOM 726 O O . VAL A 1 93 ? -15.666 -11.464 -9.142 1.00 33.53 93 VAL A O 1
ATOM 729 N N . GLU A 1 94 ? -16.068 -10.094 -7.409 1.00 31.41 94 GLU A N 1
ATOM 730 C CA . GLU A 1 94 ? -16.869 -9.123 -8.161 1.00 31.41 94 GLU A CA 1
ATOM 731 C C . GLU A 1 94 ? -16.185 -7.745 -8.162 1.00 31.41 94 GLU A C 1
ATOM 733 O O . GLU A 1 94 ? -15.657 -7.307 -7.139 1.00 31.41 94 GLU A O 1
ATOM 738 N N . LEU A 1 95 ? -16.133 -7.095 -9.334 1.00 31.16 95 LEU A N 1
ATOM 739 C CA . LEU A 1 95 ? -15.386 -5.854 -9.582 1.00 31.16 95 LEU A CA 1
ATOM 740 C C . LEU A 1 95 ? -15.966 -4.633 -8.837 1.00 31.16 95 LEU A C 1
ATOM 742 O O . LEU A 1 95 ? -17.178 -4.438 -8.728 1.00 31.16 95 LEU A O 1
ATOM 746 N N . LEU A 1 96 ? -15.056 -3.778 -8.357 1.00 42.06 96 LEU A N 1
ATOM 747 C CA . LEU A 1 96 ? -15.294 -2.695 -7.402 1.00 42.06 96 LEU A CA 1
ATOM 748 C C . LEU A 1 96 ? -15.704 -1.372 -8.076 1.00 42.06 96 LEU A C 1
ATOM 750 O O . LEU A 1 96 ? -14.883 -0.481 -8.267 1.00 42.06 96 LEU A O 1
ATOM 754 N N . ALA A 1 97 ? -16.996 -1.177 -8.331 1.00 34.50 97 ALA A N 1
ATOM 755 C CA . ALA A 1 97 ? -17.540 0.162 -8.569 1.00 34.50 97 ALA A CA 1
ATOM 756 C C . ALA A 1 97 ? -18.822 0.374 -7.750 1.00 34.50 97 ALA A C 1
ATOM 758 O O . ALA A 1 97 ? -19.844 -0.199 -8.104 1.00 34.50 97 ALA A O 1
ATOM 759 N N . THR A 1 98 ? -18.777 1.153 -6.647 1.00 33.84 98 THR A N 1
ATOM 760 C CA . THR A 1 98 ? -19.773 2.207 -6.276 1.00 33.84 98 THR A CA 1
ATOM 761 C C . THR A 1 98 ? -19.797 2.613 -4.784 1.00 33.84 98 THR A C 1
ATOM 763 O O . THR A 1 98 ? -20.252 1.837 -3.950 1.00 33.84 98 THR A O 1
ATOM 766 N N . LYS A 1 99 ? -19.455 3.888 -4.515 1.00 37.47 99 LYS A N 1
ATOM 767 C CA . LYS A 1 99 ? -19.71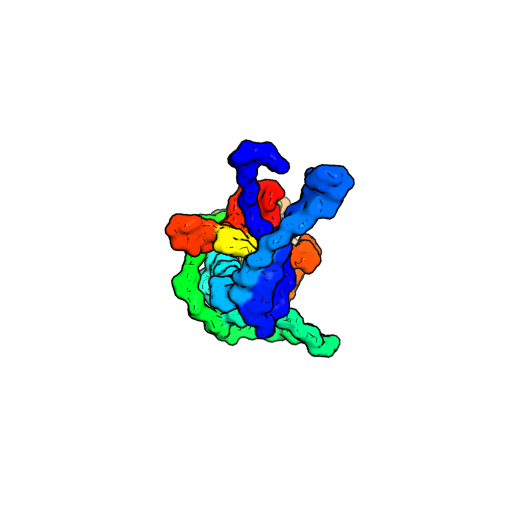7 4.793 -3.356 1.00 37.47 99 LYS A CA 1
ATOM 768 C C . LYS A 1 99 ? -19.772 4.277 -1.887 1.00 37.47 99 LYS A C 1
ATOM 770 O O . LYS A 1 99 ? -20.671 3.554 -1.486 1.00 37.47 99 LYS A O 1
ATOM 775 N N . SER A 1 100 ? -18.960 4.914 -1.031 1.00 37.62 100 SER A N 1
ATOM 776 C CA . SER A 1 100 ? -19.028 5.083 0.430 1.00 37.62 100 SER A CA 1
ATOM 777 C C . SER A 1 100 ? -18.760 6.563 0.775 1.00 37.62 100 SER A C 1
ATOM 779 O O . SER A 1 100 ? -17.795 7.160 0.297 1.00 37.62 100 SER A O 1
ATOM 781 N N . LYS A 1 1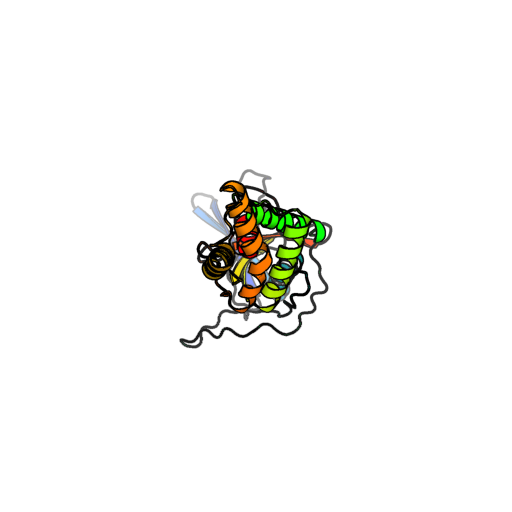01 ? -19.630 7.171 1.595 1.00 37.91 101 LYS A N 1
ATOM 782 C CA . LYS A 1 101 ? -19.472 8.519 2.173 1.00 37.91 101 LYS A CA 1
ATOM 783 C C . LYS A 1 101 ? -19.001 8.391 3.630 1.00 37.91 101 LYS A C 1
ATOM 785 O O . LYS A 1 101 ? -19.830 8.472 4.535 1.00 37.91 101 LYS A O 1
ATOM 790 N N . SER A 1 102 ? -17.705 8.222 3.893 1.00 45.59 102 SER A N 1
ATOM 791 C CA . SER A 1 102 ? -17.165 8.492 5.235 1.00 45.59 102 SER A CA 1
ATOM 792 C C . SER A 1 102 ? -16.810 9.978 5.344 1.00 45.59 102 SER A C 1
ATOM 794 O O . SER A 1 102 ? -15.993 10.491 4.587 1.00 45.59 102 SER A O 1
ATOM 796 N N . SER A 1 103 ? -17.435 10.701 6.277 1.00 50.88 103 SER A N 1
ATOM 797 C CA . SER A 1 103 ? -17.106 12.112 6.552 1.00 50.88 103 SER A CA 1
ATOM 798 C C . SER A 1 103 ? -15.818 12.285 7.367 1.00 50.88 103 SER A C 1
ATOM 800 O O . SER A 1 103 ? -15.282 13.389 7.447 1.00 50.88 103 SER A O 1
ATOM 802 N N . LYS A 1 104 ? -15.318 11.205 7.982 1.00 70.50 104 LYS A N 1
ATOM 803 C CA . LYS A 1 104 ? -14.060 11.188 8.731 1.00 70.50 104 LYS A CA 1
ATOM 804 C C . LYS A 1 104 ? -12.884 10.961 7.790 1.00 70.50 104 LYS A C 1
ATOM 806 O O . LYS A 1 104 ? -12.962 10.121 6.899 1.00 70.50 104 LYS A O 1
ATOM 811 N N . LYS A 1 105 ? -11.811 11.711 8.031 1.00 79.81 105 LYS A N 1
ATOM 812 C CA . LYS A 1 105 ? -10.529 11.608 7.334 1.00 79.81 105 LYS A CA 1
ATOM 813 C C . LYS A 1 105 ? -9.462 11.139 8.316 1.00 79.81 105 LYS A C 1
ATOM 815 O O . LYS A 1 105 ? -9.523 11.494 9.498 1.00 79.81 105 LYS A O 1
ATOM 820 N N . LEU A 1 106 ? -8.495 10.386 7.809 1.00 91.50 106 LEU A N 1
ATOM 821 C CA . LEU A 1 106 ? -7.258 10.101 8.525 1.00 91.50 106 LEU A CA 1
ATOM 822 C C . LEU A 1 106 ? -6.496 11.395 8.838 1.00 91.50 106 LEU A C 1
ATOM 824 O O . LEU A 1 106 ? -6.632 12.393 8.129 1.00 91.50 106 LEU A O 1
ATOM 828 N N . SER A 1 107 ? -5.705 11.373 9.907 1.00 94.50 107 SER A N 1
ATOM 829 C CA . SER A 1 107 ? -4.756 12.442 10.247 1.00 94.50 107 SER A CA 1
ATOM 830 C C . SER A 1 107 ? -3.356 12.210 9.675 1.00 94.50 107 SER A C 1
ATOM 832 O O . SER A 1 107 ? -2.431 12.933 10.035 1.00 94.50 107 SER A O 1
ATOM 834 N N . ASN A 1 108 ? -3.192 11.188 8.835 1.00 93.56 108 ASN A N 1
ATOM 835 C CA . ASN A 1 108 ? -2.010 10.990 8.005 1.00 93.56 108 ASN A CA 1
ATOM 836 C C . ASN A 1 108 ? -1.746 12.212 7.114 1.00 93.56 108 ASN A C 1
ATOM 838 O O . ASN A 1 108 ? -2.687 12.884 6.680 1.00 93.56 108 ASN A O 1
ATOM 842 N N . ASP A 1 109 ? -0.471 12.468 6.835 1.00 92.69 109 ASP A N 1
ATOM 843 C CA . ASP A 1 109 ? -0.066 13.412 5.799 1.00 92.69 109 ASP A CA 1
ATOM 844 C C . ASP A 1 109 ? -0.038 12.652 4.472 1.00 92.69 109 ASP A C 1
ATOM 846 O O . ASP A 1 109 ? 0.896 11.904 4.191 1.00 92.69 109 ASP A O 1
ATOM 850 N N . ALA A 1 110 ? -1.109 12.800 3.691 1.00 88.88 110 ALA A N 1
ATOM 851 C CA . ALA A 1 110 ? -1.279 12.058 2.448 1.00 88.88 110 ALA A CA 1
ATOM 852 C C . ALA A 1 110 ? -0.178 12.368 1.422 1.00 88.88 110 ALA A C 1
ATOM 854 O O . ALA A 1 110 ? 0.220 11.469 0.683 1.00 88.88 110 ALA A O 1
ATOM 855 N N . ASP A 1 111 ? 0.328 13.604 1.391 1.00 86.44 111 ASP A N 1
ATOM 856 C CA . ASP A 1 111 ? 1.388 13.991 0.461 1.00 86.44 111 ASP A CA 1
ATOM 857 C C . ASP A 1 111 ? 2.715 13.357 0.886 1.00 86.44 111 ASP A C 1
ATOM 859 O O . ASP A 1 111 ? 3.435 12.814 0.048 1.00 86.44 111 ASP A O 1
ATOM 863 N N . SER A 1 112 ? 3.012 13.347 2.191 1.00 91.88 112 SER A N 1
ATOM 864 C CA . SER A 1 112 ? 4.208 12.676 2.710 1.00 91.88 112 SER A CA 1
ATOM 865 C C . SER A 1 112 ? 4.148 11.158 2.539 1.00 91.88 112 SER A C 1
ATOM 867 O O . SER A 1 112 ? 5.151 10.560 2.154 1.00 91.88 112 SER A O 1
ATOM 869 N N . ASP A 1 113 ? 3.004 10.525 2.815 1.00 93.56 113 ASP A N 1
ATOM 870 C CA . ASP A 1 113 ? 2.852 9.072 2.682 1.00 93.56 113 ASP A CA 1
ATOM 871 C C . ASP A 1 113 ? 2.955 8.658 1.201 1.00 93.56 113 ASP A C 1
ATOM 873 O O . ASP A 1 113 ? 3.665 7.706 0.867 1.00 93.56 113 ASP A O 1
ATOM 877 N N . LYS A 1 114 ? 2.328 9.415 0.287 1.00 92.56 114 LYS A N 1
ATOM 878 C CA . LYS A 1 114 ? 2.470 9.200 -1.160 1.00 92.56 114 LYS A CA 1
ATOM 879 C C . LYS A 1 114 ? 3.911 9.417 -1.621 1.00 92.56 114 LYS A C 1
ATOM 881 O O . LYS A 1 114 ? 4.419 8.629 -2.415 1.00 92.56 114 LYS A O 1
ATOM 886 N N . LYS A 1 115 ? 4.590 10.457 -1.125 1.00 92.12 115 LYS A N 1
ATOM 887 C CA . LYS A 1 115 ? 5.997 10.700 -1.457 1.00 92.12 115 LYS A CA 1
ATOM 888 C C . LYS A 1 115 ? 6.882 9.535 -1.009 1.00 92.12 115 LYS A C 1
ATOM 890 O O . LYS A 1 115 ? 7.706 9.092 -1.797 1.00 92.12 115 LYS A O 1
ATOM 895 N N . ALA A 1 116 ? 6.690 9.016 0.204 1.00 93.56 116 ALA A N 1
ATOM 896 C CA . ALA A 1 116 ? 7.449 7.867 0.698 1.00 93.56 116 ALA A CA 1
ATOM 897 C C . ALA A 1 116 ? 7.263 6.633 -0.203 1.00 93.56 116 ALA A C 1
ATOM 899 O O . ALA A 1 116 ? 8.238 5.975 -0.555 1.00 93.56 116 ALA A O 1
ATOM 900 N N . TYR A 1 117 ? 6.031 6.372 -0.652 1.00 95.69 117 TYR A N 1
ATOM 901 C CA . TYR A 1 117 ? 5.759 5.334 -1.648 1.00 95.69 117 TYR A CA 1
ATOM 902 C C . TYR A 1 117 ? 6.497 5.574 -2.976 1.00 95.69 117 TYR A C 1
ATOM 904 O O . TYR A 1 117 ? 7.164 4.668 -3.473 1.00 95.69 117 TYR A O 1
ATOM 912 N N . TYR A 1 118 ? 6.437 6.790 -3.526 1.00 95.00 118 TYR A N 1
ATOM 913 C CA . TYR A 1 118 ? 7.139 7.129 -4.770 1.00 95.00 118 TYR A CA 1
ATOM 914 C C . TYR A 1 118 ? 8.658 7.009 -4.626 1.00 95.00 118 TYR A C 1
ATOM 916 O O . TYR A 1 118 ? 9.316 6.558 -5.559 1.00 95.00 118 TYR A O 1
ATOM 924 N N . ASP A 1 119 ? 9.221 7.381 -3.475 1.00 94.50 119 ASP A N 1
ATOM 925 C CA . ASP A 1 119 ? 10.655 7.266 -3.209 1.00 94.50 119 ASP A CA 1
ATOM 926 C C . ASP A 1 119 ? 11.092 5.788 -3.215 1.00 94.50 119 ASP A C 1
ATOM 928 O O . ASP A 1 119 ? 12.060 5.447 -3.899 1.00 94.50 119 ASP A O 1
ATOM 932 N N . VAL A 1 120 ? 10.346 4.905 -2.533 1.00 95.06 120 VAL A N 1
ATOM 933 C CA . VAL A 1 120 ? 10.611 3.453 -2.505 1.00 95.06 120 VAL A CA 1
ATOM 934 C C . VAL A 1 120 ? 10.518 2.850 -3.905 1.00 95.06 120 VAL A C 1
ATOM 936 O O . VAL A 1 120 ? 11.452 2.187 -4.356 1.00 95.06 120 VAL A O 1
ATOM 939 N N . PHE A 1 121 ? 9.436 3.130 -4.630 1.00 96.69 121 PHE A N 1
ATOM 940 C CA . PHE A 1 121 ? 9.225 2.594 -5.973 1.00 96.69 121 PHE A CA 1
ATOM 941 C C . PHE A 1 121 ? 10.279 3.124 -6.961 1.00 96.69 121 PHE A C 1
ATOM 943 O O . PHE A 1 121 ? 10.868 2.359 -7.720 1.00 96.69 121 PHE A O 1
ATOM 950 N N . SER A 1 122 ? 10.603 4.419 -6.908 1.00 96.06 122 SER A N 1
ATOM 951 C CA . SER A 1 122 ? 11.649 5.037 -7.737 1.00 96.06 122 SER A CA 1
ATOM 952 C C . SER A 1 122 ? 13.019 4.412 -7.472 1.00 96.06 122 SER A C 1
ATOM 954 O O . SER A 1 122 ? 13.773 4.146 -8.410 1.00 96.06 122 SER A O 1
ATOM 956 N N . GLN A 1 123 ? 13.347 4.138 -6.205 1.00 95.94 123 GLN A N 1
ATOM 957 C CA . GLN A 1 123 ? 14.596 3.479 -5.837 1.00 95.94 123 GLN A CA 1
ATOM 958 C C . GLN A 1 123 ? 14.639 2.024 -6.316 1.00 95.94 123 GLN A C 1
ATOM 960 O O . GLN A 1 123 ? 15.646 1.622 -6.902 1.00 95.94 123 GLN A O 1
ATOM 965 N N . ALA A 1 124 ? 13.566 1.256 -6.110 1.00 95.12 124 ALA A N 1
ATOM 966 C CA . ALA A 1 124 ? 13.454 -0.118 -6.596 1.00 95.12 124 ALA A CA 1
ATOM 967 C C . ALA A 1 124 ? 13.626 -0.175 -8.120 1.00 95.12 124 ALA A C 1
ATOM 969 O O . ALA A 1 124 ? 14.501 -0.883 -8.612 1.00 95.12 124 ALA A O 1
ATOM 970 N N . LEU A 1 125 ? 12.900 0.679 -8.846 1.00 94.50 125 LEU A N 1
ATOM 971 C CA . LEU A 1 125 ? 12.954 0.775 -10.301 1.00 94.50 125 LEU A CA 1
ATOM 972 C C . LEU A 1 125 ? 14.361 1.111 -10.806 1.00 94.50 125 LEU A C 1
ATOM 974 O O . LEU A 1 125 ? 14.858 0.452 -11.709 1.00 94.50 125 LEU A O 1
ATOM 978 N N . LYS A 1 126 ? 15.051 2.089 -10.205 1.00 95.19 126 LYS A N 1
ATOM 979 C CA . LYS A 1 126 ? 16.441 2.421 -10.576 1.00 95.19 126 LYS A CA 1
ATOM 980 C C . LYS A 1 126 ? 17.412 1.271 -10.336 1.00 95.19 126 LYS A C 1
ATOM 982 O O . LYS A 1 126 ? 18.384 1.152 -11.073 1.00 95.19 126 LYS A O 1
ATOM 987 N N . ASN A 1 127 ? 17.173 0.465 -9.306 1.00 94.56 127 ASN A N 1
ATOM 988 C CA . ASN A 1 127 ? 18.011 -0.686 -8.983 1.00 94.56 127 ASN A CA 1
ATOM 989 C C . ASN A 1 127 ? 17.735 -1.892 -9.894 1.00 94.56 127 ASN A C 1
ATOM 991 O O . ASN A 1 127 ? 18.571 -2.790 -9.959 1.00 94.56 127 ASN A O 1
ATOM 995 N N . SER A 1 128 ? 16.599 -1.917 -10.599 1.00 92.31 128 SER A N 1
ATOM 996 C CA . SER A 1 128 ? 16.263 -2.966 -11.569 1.00 92.31 128 SER A CA 1
ATOM 997 C C . SER A 1 128 ? 17.062 -2.877 -12.874 1.00 92.31 128 SER A C 1
ATOM 999 O O . SER A 1 128 ? 17.094 -3.854 -13.616 1.00 92.31 128 SER A O 1
ATOM 1001 N N . PHE A 1 129 ? 17.719 -1.745 -13.150 1.00 92.25 129 PHE A N 1
ATOM 1002 C CA . PHE A 1 129 ? 18.519 -1.519 -14.358 1.00 92.25 129 PHE A CA 1
ATOM 1003 C C . PHE A 1 129 ? 20.006 -1.387 -14.010 1.00 92.25 129 PHE A C 1
ATOM 1005 O O . PHE A 1 129 ? 20.385 -0.676 -13.075 1.00 92.25 129 PHE A O 1
ATOM 1012 N N . GLN A 1 130 ? 20.869 -2.088 -14.746 1.00 93.06 130 GLN A N 1
ATOM 1013 C CA . GLN A 1 130 ? 22.297 -2.173 -14.441 1.00 93.06 130 GLN A CA 1
ATOM 1014 C C . GLN A 1 130 ? 23.128 -1.125 -15.198 1.00 93.06 130 GLN A C 1
ATOM 1016 O O . GLN A 1 130 ? 24.078 -0.561 -14.646 1.00 93.06 130 GLN A O 1
ATOM 1021 N N . TYR A 1 131 ? 22.793 -0.880 -16.462 1.00 93.75 131 TYR A N 1
ATOM 1022 C CA . TYR A 1 131 ? 23.531 -0.038 -17.408 1.00 93.75 131 TYR A CA 1
ATOM 1023 C C . TYR A 1 131 ? 22.850 1.318 -17.647 1.00 93.75 131 TYR A C 1
ATOM 1025 O O . TYR A 1 131 ? 23.520 2.336 -17.852 1.00 93.75 131 TYR A O 1
ATOM 1033 N N . PHE A 1 132 ? 21.522 1.352 -17.586 1.00 94.88 132 PHE A N 1
ATOM 1034 C CA . PHE A 1 132 ? 20.688 2.540 -17.624 1.00 94.88 132 PHE A CA 1
ATOM 1035 C C . PHE A 1 132 ? 20.266 2.926 -16.207 1.00 94.88 132 PHE A C 1
ATOM 1037 O O . PHE A 1 132 ? 19.915 2.091 -15.385 1.00 94.88 132 PHE A O 1
ATOM 1044 N N . LYS A 1 133 ? 20.297 4.225 -15.907 1.00 94.88 133 LYS A N 1
ATOM 1045 C CA . LYS A 1 133 ? 19.765 4.766 -14.655 1.00 94.88 133 LYS A CA 1
ATOM 1046 C C . LYS A 1 133 ? 18.703 5.795 -15.011 1.00 94.88 133 LYS A C 1
ATOM 1048 O O . LYS A 1 133 ? 19.090 6.897 -15.410 1.00 94.88 133 LYS A O 1
ATOM 1053 N N . PRO A 1 134 ? 17.410 5.452 -14.890 1.00 94.81 134 PRO A N 1
ATOM 1054 C CA . PRO A 1 134 ? 16.345 6.404 -15.142 1.00 94.81 134 PRO A CA 1
ATOM 1055 C C . PRO A 1 134 ? 16.492 7.631 -14.233 1.00 94.81 134 PRO A C 1
ATOM 1057 O O . PRO A 1 134 ? 16.826 7.521 -13.047 1.00 94.81 134 PRO A O 1
ATOM 1060 N N . SER A 1 135 ? 16.250 8.811 -14.793 1.00 95.31 135 SER A N 1
ATOM 1061 C CA . SER A 1 135 ? 16.174 10.062 -14.038 1.00 95.31 135 SER A CA 1
ATOM 1062 C C . SER A 1 135 ? 14.949 10.099 -13.119 1.00 95.31 135 SER A C 1
ATOM 1064 O O . SER A 1 135 ? 14.003 9.335 -13.294 1.00 95.31 135 SER A O 1
ATOM 1066 N N . ASP A 1 136 ? 14.923 11.031 -12.162 1.00 91.19 136 ASP A N 1
ATOM 1067 C CA . ASP A 1 136 ? 13.766 11.214 -11.268 1.00 91.19 136 ASP A CA 1
ATOM 1068 C C . ASP A 1 136 ? 12.470 11.531 -12.035 1.00 91.19 136 ASP A C 1
ATOM 1070 O O . ASP A 1 136 ? 11.384 11.115 -11.635 1.00 91.19 136 ASP A O 1
ATOM 1074 N N . ALA A 1 137 ? 12.572 12.257 -13.152 1.00 93.19 137 ALA A N 1
ATOM 1075 C CA . ALA A 1 137 ? 11.423 12.584 -13.993 1.00 93.19 137 ALA A CA 1
ATOM 1076 C C . ALA A 1 137 ? 10.913 11.356 -14.766 1.00 93.19 137 ALA A C 1
ATOM 1078 O O . ALA A 1 137 ? 9.702 11.141 -14.858 1.00 93.19 137 ALA A O 1
ATOM 1079 N N . GLU A 1 138 ? 11.831 10.537 -15.290 1.00 93.81 138 GLU A N 1
ATOM 1080 C CA . GLU A 1 138 ? 11.501 9.277 -15.961 1.00 93.81 138 GLU A CA 1
ATOM 1081 C C . GLU A 1 138 ? 10.856 8.290 -14.980 1.00 93.81 138 GLU A C 1
ATOM 1083 O O . GLU A 1 138 ? 9.793 7.752 -15.285 1.00 93.81 138 GLU A O 1
ATOM 1088 N N . THR A 1 139 ? 11.421 8.104 -13.778 1.00 94.62 139 THR A N 1
ATOM 1089 C CA . THR A 1 139 ? 10.812 7.218 -12.773 1.00 94.62 139 THR A CA 1
ATOM 1090 C C . THR A 1 139 ? 9.453 7.723 -12.310 1.00 94.62 139 THR A C 1
ATOM 1092 O O . THR A 1 139 ? 8.524 6.931 -12.211 1.00 94.62 139 THR A O 1
ATOM 1095 N N . THR A 1 140 ? 9.290 9.030 -12.083 1.00 91.62 140 THR A N 1
ATOM 1096 C CA . THR A 1 140 ? 7.984 9.600 -11.707 1.00 91.62 140 THR A CA 1
ATOM 1097 C C . THR A 1 140 ? 6.932 9.329 -12.783 1.00 91.62 140 THR A C 1
ATOM 1099 O O . THR A 1 140 ? 5.841 8.864 -12.468 1.00 91.62 140 THR A O 1
ATOM 1102 N N . THR A 1 141 ? 7.279 9.542 -14.057 1.00 92.94 141 THR A N 1
ATOM 1103 C CA . THR A 1 141 ? 6.371 9.285 -15.187 1.00 92.94 141 THR A CA 1
ATOM 1104 C C . THR A 1 141 ? 5.985 7.808 -15.268 1.00 92.94 141 THR A C 1
ATOM 1106 O O . THR A 1 141 ? 4.808 7.487 -15.429 1.00 92.94 141 THR A O 1
ATOM 1109 N N . PHE A 1 142 ? 6.960 6.910 -15.108 1.00 94.75 142 PHE A N 1
ATOM 1110 C CA . PHE A 1 142 ? 6.723 5.469 -15.073 1.00 94.75 142 PHE A CA 1
ATOM 1111 C C . PHE A 1 142 ? 5.752 5.079 -13.950 1.00 94.75 142 PHE A C 1
ATOM 1113 O O . PHE A 1 142 ? 4.776 4.363 -14.189 1.00 94.75 142 PHE A O 1
ATOM 1120 N N . ILE A 1 143 ? 6.002 5.576 -12.732 1.00 94.69 143 ILE A N 1
ATOM 1121 C CA . ILE A 1 143 ? 5.177 5.297 -11.552 1.00 94.69 143 ILE A CA 1
ATOM 1122 C C . ILE A 1 143 ? 3.759 5.820 -11.770 1.00 94.69 143 ILE A C 1
ATOM 1124 O O . ILE A 1 143 ? 2.807 5.095 -11.501 1.00 94.69 143 ILE A O 1
ATOM 1128 N N . ASP A 1 144 ? 3.591 7.033 -12.300 1.00 91.25 144 ASP A N 1
ATOM 1129 C CA . ASP A 1 144 ? 2.269 7.603 -12.570 1.00 91.25 144 ASP A CA 1
ATOM 1130 C C . ASP A 1 144 ? 1.459 6.741 -13.549 1.00 91.25 144 ASP A C 1
ATOM 1132 O O . ASP A 1 144 ? 0.290 6.446 -13.283 1.00 91.25 144 ASP A O 1
ATOM 1136 N N . GLN A 1 145 ? 2.083 6.284 -14.639 1.00 92.06 145 GLN A N 1
ATOM 1137 C CA . GLN A 1 145 ? 1.446 5.389 -15.610 1.00 92.06 145 GLN A CA 1
ATOM 1138 C C . GLN A 1 145 ? 1.067 4.047 -14.976 1.00 92.06 145 GLN A C 1
ATOM 1140 O O . GLN A 1 145 ? -0.065 3.584 -15.135 1.00 92.06 145 GLN A O 1
ATOM 1145 N N . TYR A 1 146 ? 1.984 3.436 -14.219 1.00 94.31 146 TYR A N 1
ATOM 1146 C CA . TYR A 1 146 ? 1.709 2.191 -13.506 1.00 94.31 146 TYR A CA 1
ATOM 1147 C C . TYR A 1 146 ? 0.551 2.367 -12.515 1.00 94.31 146 TYR A C 1
ATOM 1149 O O . TYR A 1 146 ? -0.397 1.583 -12.528 1.00 94.31 146 TYR A O 1
ATOM 1157 N N . VAL A 1 147 ? 0.591 3.409 -11.679 1.00 92.38 147 VAL A N 1
ATOM 1158 C CA . VAL A 1 147 ? -0.430 3.687 -10.662 1.00 92.38 147 VAL A CA 1
ATOM 1159 C C . VAL A 1 147 ? -1.787 3.909 -11.323 1.00 92.38 147 VAL A C 1
ATOM 1161 O O . VAL A 1 147 ? -2.795 3.417 -10.817 1.00 92.38 147 VAL A O 1
ATOM 1164 N N . GLU A 1 148 ? -1.840 4.597 -12.466 1.00 87.88 148 GLU A N 1
ATOM 1165 C CA . GLU A 1 148 ? -3.084 4.809 -13.205 1.00 87.88 148 GLU A CA 1
ATOM 1166 C C . GLU A 1 148 ? -3.718 3.491 -13.679 1.00 87.88 148 GLU A C 1
ATOM 1168 O O . GLU A 1 148 ? -4.930 3.297 -13.532 1.00 87.88 148 GLU A O 1
ATOM 1173 N N . VAL A 1 149 ? -2.921 2.573 -14.234 1.00 89.94 149 VAL A N 1
ATOM 1174 C CA . VAL A 1 149 ? -3.423 1.271 -14.700 1.00 89.94 149 VAL A CA 1
ATOM 1175 C C . VAL A 1 149 ? -3.751 0.362 -13.514 1.00 89.94 149 VAL A C 1
ATOM 1177 O O . VAL A 1 149 ? -4.820 -0.255 -13.477 1.00 89.94 149 VAL A O 1
ATOM 1180 N N . ASN A 1 150 ? -2.887 0.324 -12.500 1.00 92.00 150 ASN A N 1
ATOM 1181 C CA . ASN A 1 150 ? -3.079 -0.493 -11.308 1.00 92.00 150 ASN A CA 1
ATOM 1182 C C . ASN A 1 150 ? -4.319 -0.047 -10.517 1.00 92.00 150 ASN A C 1
ATOM 1184 O O . ASN A 1 150 ? -5.104 -0.889 -10.100 1.00 92.00 150 ASN A O 1
ATOM 1188 N N . ALA A 1 151 ? -4.600 1.255 -10.403 1.00 89.38 151 ALA A N 1
ATOM 1189 C CA . ALA A 1 151 ? -5.811 1.767 -9.749 1.00 89.38 151 ALA A CA 1
ATOM 1190 C C . ALA A 1 151 ? -7.122 1.257 -10.373 1.00 89.38 151 ALA A C 1
ATOM 1192 O O . ALA A 1 151 ? -8.135 1.162 -9.679 1.00 89.38 151 ALA A O 1
ATOM 1193 N N . LYS A 1 152 ? -7.116 0.902 -11.665 1.00 87.62 152 LYS A N 1
ATOM 1194 C CA . LYS A 1 152 ? -8.287 0.361 -12.377 1.00 87.62 152 LYS A CA 1
ATOM 1195 C C . LYS A 1 152 ? -8.468 -1.145 -12.162 1.00 87.62 152 LYS A C 1
ATOM 1197 O O . LYS A 1 152 ? -9.570 -1.657 -12.350 1.00 87.62 152 LYS A O 1
ATOM 1202 N N . ARG A 1 153 ? -7.394 -1.861 -11.815 1.00 88.94 153 ARG A N 1
ATOM 1203 C CA . ARG A 1 153 ? -7.330 -3.332 -11.871 1.00 88.94 153 ARG A CA 1
ATOM 1204 C C . ARG A 1 153 ? -7.049 -3.983 -10.516 1.00 88.94 153 ARG A C 1
ATOM 1206 O O . ARG A 1 153 ? -7.403 -5.148 -10.326 1.00 88.94 153 ARG A O 1
ATOM 1213 N N . ALA A 1 154 ? -6.461 -3.238 -9.583 1.00 89.56 154 ALA A N 1
ATOM 1214 C CA . ALA A 1 154 ? -6.128 -3.707 -8.252 1.00 89.56 154 ALA A CA 1
ATOM 1215 C C . ALA A 1 154 ? -7.382 -4.143 -7.487 1.00 89.56 154 ALA A C 1
ATOM 1217 O O . ALA A 1 154 ? -8.456 -3.541 -7.575 1.00 89.56 154 ALA A O 1
ATOM 1218 N N . LYS A 1 155 ? -7.228 -5.204 -6.701 1.00 89.00 155 LYS A N 1
ATOM 1219 C CA . LYS A 1 155 ? -8.260 -5.735 -5.809 1.00 89.00 155 LYS A CA 1
ATOM 1220 C C . LYS A 1 155 ? -7.760 -5.658 -4.380 1.00 89.00 155 LYS A C 1
ATOM 1222 O O . LYS A 1 155 ? -6.563 -5.771 -4.127 1.00 89.00 155 LYS A O 1
ATOM 1227 N N . MET A 1 156 ? -8.692 -5.472 -3.455 1.00 86.12 156 MET A N 1
ATOM 1228 C CA . MET A 1 156 ? -8.371 -5.293 -2.051 1.00 86.12 156 MET A CA 1
ATOM 1229 C C . MET A 1 156 ? -9.341 -6.064 -1.167 1.00 86.12 156 MET A C 1
ATOM 1231 O O . MET A 1 156 ? -10.550 -5.846 -1.249 1.00 86.12 156 MET A O 1
ATOM 1235 N N . ASP A 1 157 ? -8.803 -6.920 -0.302 1.00 88.81 157 ASP A N 1
ATOM 1236 C CA . ASP A 1 157 ? -9.531 -7.514 0.818 1.00 88.81 157 ASP A CA 1
ATOM 1237 C C . ASP A 1 157 ? -8.960 -6.976 2.140 1.00 88.81 157 ASP A C 1
ATOM 1239 O O . ASP A 1 157 ? -7.750 -7.021 2.374 1.00 88.81 157 ASP A O 1
ATOM 1243 N N . VAL A 1 158 ? -9.840 -6.414 2.977 1.00 90.50 158 VAL A N 1
ATOM 1244 C CA . VAL A 1 158 ? -9.494 -5.810 4.270 1.00 90.50 158 VAL A CA 1
ATOM 1245 C C . VAL A 1 158 ? -10.295 -6.479 5.375 1.00 90.50 158 VAL A C 1
ATOM 1247 O O . VAL A 1 158 ? -11.523 -6.357 5.444 1.00 90.50 158 VAL A O 1
ATOM 1250 N N . THR A 1 159 ? -9.592 -7.107 6.310 1.00 89.62 159 THR A N 1
ATOM 1251 C CA . THR A 1 159 ? -10.191 -7.736 7.488 1.00 89.62 159 THR A CA 1
ATOM 1252 C C . THR A 1 159 ? -9.753 -7.020 8.763 1.00 89.62 159 THR A C 1
ATOM 1254 O O . THR A 1 159 ? -8.648 -6.486 8.866 1.00 89.62 159 THR A O 1
ATOM 1257 N N . ILE A 1 160 ? -10.638 -6.974 9.762 1.00 89.38 160 ILE A N 1
ATOM 1258 C CA . ILE A 1 160 ? -10.282 -6.466 11.091 1.00 89.38 160 ILE A CA 1
ATOM 1259 C C . ILE A 1 160 ? -9.734 -7.632 11.910 1.00 89.38 160 ILE A C 1
ATOM 1261 O O . ILE A 1 160 ? -10.473 -8.566 12.214 1.00 89.38 160 ILE A O 1
ATOM 1265 N N . LYS A 1 161 ? -8.460 -7.555 12.303 1.00 89.81 161 LYS A N 1
ATOM 1266 C CA . LYS A 1 161 ? -7.832 -8.517 13.219 1.00 89.81 161 LYS A CA 1
ATOM 1267 C C . LYS A 1 161 ? -8.163 -8.194 14.672 1.00 89.81 161 LYS A C 1
ATOM 1269 O O . LYS A 1 161 ? -8.489 -9.086 15.449 1.00 89.81 161 LYS A O 1
ATOM 1274 N N . SER A 1 162 ? -8.089 -6.919 15.047 1.00 88.94 162 SER A N 1
ATOM 1275 C CA . SER A 1 162 ? -8.505 -6.444 16.368 1.00 88.94 162 SER A CA 1
ATOM 1276 C C . SER A 1 162 ? -8.989 -4.998 16.317 1.00 88.94 162 SER A C 1
ATOM 1278 O O . SER A 1 162 ? -8.564 -4.208 15.473 1.00 88.94 162 SER A O 1
ATOM 1280 N N . TYR A 1 163 ? -9.898 -4.654 17.228 1.00 88.06 163 TYR A N 1
ATOM 1281 C CA . TYR A 1 163 ? -10.443 -3.309 17.369 1.00 88.06 163 TYR A CA 1
ATOM 1282 C C . TYR A 1 163 ? -10.657 -2.978 18.848 1.00 88.06 163 TYR A C 1
ATOM 1284 O O . TYR A 1 163 ? -11.352 -3.698 19.565 1.00 88.06 163 TYR A O 1
ATOM 1292 N N . PHE A 1 164 ? -10.068 -1.868 19.274 1.00 87.50 164 PHE A N 1
ATOM 1293 C CA . PHE A 1 164 ? -10.162 -1.271 20.600 1.00 87.50 164 PHE A CA 1
ATOM 1294 C C . PHE A 1 164 ? -10.630 0.192 20.474 1.00 87.50 164 PHE A C 1
ATOM 1296 O O . PHE A 1 164 ? -10.647 0.750 19.374 1.00 87.50 164 PHE A O 1
ATOM 1303 N N . PRO A 1 165 ? -11.016 0.855 21.581 1.00 85.62 165 PRO A N 1
ATOM 1304 C CA . PRO A 1 165 ? -11.487 2.244 21.536 1.00 85.62 165 PRO A CA 1
ATOM 1305 C C . PRO A 1 165 ? -10.488 3.250 20.944 1.00 85.62 165 PRO A C 1
ATOM 1307 O O . PRO A 1 165 ? -10.904 4.282 20.403 1.00 85.62 165 PRO A O 1
ATOM 1310 N N . ASP A 1 166 ? -9.196 2.953 21.072 1.00 90.12 166 ASP A N 1
ATOM 1311 C CA . ASP A 1 166 ? -8.073 3.810 20.698 1.00 90.12 166 ASP A CA 1
ATOM 1312 C C . ASP A 1 166 ? -7.149 3.198 19.634 1.00 90.12 166 ASP A C 1
ATOM 1314 O O . ASP A 1 166 ? -6.274 3.891 19.132 1.00 90.12 166 ASP A O 1
ATOM 1318 N N . SER A 1 167 ? -7.322 1.932 19.263 1.00 93.38 167 SER A N 1
ATOM 1319 C CA . SER A 1 167 ? -6.402 1.234 18.362 1.00 93.38 167 SER A CA 1
ATOM 1320 C C . SER A 1 167 ? -7.118 0.170 17.536 1.00 93.38 167 SER A C 1
ATOM 1322 O O . SER A 1 167 ? -8.131 -0.392 17.950 1.00 93.38 167 SER A O 1
ATOM 1324 N N . ALA A 1 168 ? -6.605 -0.115 16.346 1.00 94.69 168 ALA A N 1
ATOM 1325 C CA . ALA A 1 168 ? -7.090 -1.192 15.499 1.00 94.69 168 ALA A CA 1
ATOM 1326 C C . ALA A 1 168 ? -5.928 -1.853 14.761 1.00 94.69 168 ALA A C 1
ATOM 1328 O O . ALA A 1 168 ? -4.948 -1.201 14.406 1.00 94.69 168 ALA A O 1
ATOM 1329 N N . VAL A 1 169 ? -6.060 -3.149 14.504 1.00 95.81 169 VAL A N 1
ATOM 1330 C CA . VAL A 1 169 ? -5.150 -3.898 13.641 1.00 95.81 169 VAL A CA 1
ATOM 1331 C C . VAL A 1 169 ? -5.973 -4.492 12.516 1.00 95.81 169 VAL A C 1
ATOM 1333 O O . VAL A 1 169 ? -6.961 -5.190 12.760 1.00 95.81 169 VAL A O 1
ATOM 1336 N N . VAL A 1 170 ? -5.566 -4.212 11.287 1.00 95.62 170 VAL A N 1
ATOM 1337 C CA . VAL A 1 170 ? -6.231 -4.685 10.074 1.00 95.62 170 VAL A CA 1
ATOM 1338 C C . VAL A 1 170 ? -5.270 -5.518 9.251 1.00 95.62 170 VAL A C 1
ATOM 1340 O O . VAL A 1 170 ? -4.058 -5.310 9.312 1.00 95.62 170 VAL A O 1
ATOM 1343 N N . GLN A 1 171 ? -5.812 -6.464 8.497 1.00 95.25 171 GLN A N 1
ATOM 1344 C CA . GLN A 1 171 ? -5.048 -7.220 7.520 1.00 95.25 171 GLN A CA 1
ATOM 1345 C C . GLN A 1 171 ? -5.503 -6.843 6.121 1.00 95.25 171 GLN A C 1
ATOM 1347 O O . GLN A 1 171 ? -6.698 -6.702 5.863 1.00 95.25 171 GLN A O 1
ATOM 1352 N N . VAL A 1 172 ? -4.526 -6.648 5.247 1.00 95.00 172 VAL A N 1
ATOM 1353 C CA . VAL A 1 172 ? -4.679 -6.107 3.904 1.00 95.00 172 VAL A CA 1
ATOM 1354 C C . VAL A 1 172 ? -4.130 -7.130 2.924 1.00 95.00 172 VAL A C 1
ATOM 1356 O O . VAL A 1 172 ? -2.955 -7.492 2.988 1.00 95.00 172 VAL A O 1
ATOM 1359 N N . LYS A 1 173 ? -4.981 -7.605 2.019 1.00 94.81 173 LYS A N 1
ATOM 1360 C CA . LYS A 1 173 ? -4.618 -8.552 0.963 1.00 94.81 173 LYS A CA 1
ATOM 1361 C C . LYS A 1 173 ? -4.801 -7.879 -0.394 1.00 94.81 173 LYS A C 1
ATOM 1363 O O . LYS A 1 173 ? -5.906 -7.918 -0.949 1.00 94.81 173 LYS A O 1
ATOM 1368 N N . PRO A 1 174 ? -3.758 -7.213 -0.910 1.00 94.00 174 PRO A N 1
ATOM 1369 C CA . PRO A 1 174 ? -3.806 -6.638 -2.237 1.00 94.00 174 PRO A CA 1
ATOM 1370 C C . PRO A 1 174 ? -3.688 -7.738 -3.297 1.00 94.00 174 PRO A C 1
ATOM 1372 O O . PRO A 1 174 ? -3.002 -8.743 -3.120 1.00 94.00 174 PRO A O 1
ATOM 1375 N N . SER A 1 175 ? -4.341 -7.533 -4.432 1.00 92.94 175 SER A N 1
ATOM 1376 C CA . SER A 1 175 ? -3.901 -8.107 -5.702 1.00 92.94 175 SER A CA 1
ATOM 1377 C C . SER A 1 175 ? -3.651 -6.957 -6.657 1.00 92.94 175 SER A C 1
ATOM 1379 O O . SER A 1 175 ? -4.534 -6.121 -6.847 1.00 92.94 175 SER A O 1
ATOM 1381 N N . VAL A 1 176 ? -2.447 -6.892 -7.202 1.00 93.25 176 VAL A N 1
ATOM 1382 C CA . VAL A 1 176 ? -1.905 -5.752 -7.950 1.00 93.25 176 VAL A CA 1
ATOM 1383 C C . VAL A 1 176 ? -1.221 -6.262 -9.204 1.00 93.25 176 VAL A C 1
ATOM 1385 O O . VAL A 1 176 ? -0.991 -7.463 -9.342 1.00 93.25 176 VAL A O 1
ATOM 1388 N N . ILE A 1 177 ? -0.946 -5.358 -10.135 1.00 92.69 177 ILE A N 1
ATOM 1389 C CA . ILE A 1 177 ? -0.104 -5.672 -11.285 1.00 92.69 177 ILE A CA 1
ATOM 1390 C C . ILE A 1 177 ? 1.290 -6.029 -10.769 1.00 92.69 177 ILE A C 1
ATOM 1392 O O . ILE A 1 177 ? 1.916 -5.205 -10.112 1.00 92.69 177 ILE A O 1
ATOM 1396 N N . ASP A 1 178 ? 1.760 -7.242 -11.048 1.00 89.62 178 ASP A N 1
ATOM 1397 C CA . ASP A 1 178 ? 3.120 -7.664 -10.703 1.00 89.62 178 ASP A CA 1
ATOM 1398 C C . ASP A 1 178 ? 4.045 -7.390 -11.896 1.00 89.62 178 ASP A C 1
ATOM 1400 O O . ASP A 1 178 ? 3.874 -7.964 -12.975 1.00 89.62 178 ASP A O 1
ATOM 1404 N N . LEU A 1 179 ? 5.009 -6.483 -11.716 1.00 90.19 179 LEU A N 1
ATOM 1405 C CA . LEU A 1 179 ? 5.956 -6.112 -12.769 1.00 90.19 179 LEU A CA 1
ATOM 1406 C C . LEU A 1 179 ? 6.940 -7.254 -13.063 1.00 90.19 179 LEU A C 1
ATOM 1408 O O . LEU A 1 179 ? 7.454 -7.336 -14.177 1.00 90.19 179 LEU A O 1
ATOM 1412 N N . LYS A 1 180 ? 7.175 -8.168 -12.108 1.00 83.38 180 LYS A N 1
ATOM 1413 C CA . LYS A 1 180 ? 8.061 -9.333 -12.289 1.00 83.38 180 LYS A CA 1
ATOM 1414 C C . LYS A 1 180 ? 7.446 -10.396 -13.205 1.00 83.38 180 LYS A C 1
ATOM 1416 O O . LYS A 1 180 ? 8.186 -11.196 -13.773 1.00 83.38 180 LYS A O 1
ATOM 1421 N N . ASP A 1 181 ? 6.123 -10.385 -13.371 1.00 83.69 181 ASP A N 1
ATOM 1422 C CA . ASP A 1 181 ? 5.391 -11.318 -14.237 1.00 83.69 181 ASP A CA 1
ATOM 1423 C C . ASP A 1 181 ? 5.197 -10.786 -15.673 1.00 83.69 181 ASP A C 1
ATOM 1425 O O . ASP A 1 181 ? 4.612 -11.471 -16.516 1.00 83.69 181 ASP A O 1
ATOM 1429 N N . MET A 1 182 ? 5.663 -9.570 -15.978 1.00 87.38 182 MET A N 1
ATOM 1430 C CA . MET A 1 182 ? 5.571 -8.995 -17.323 1.00 87.38 182 MET A CA 1
ATOM 1431 C C . MET A 1 182 ? 6.598 -9.621 -18.278 1.00 87.38 182 MET A C 1
ATOM 1433 O O . MET A 1 182 ? 7.770 -9.775 -17.940 1.00 87.38 182 MET A O 1
ATOM 1437 N N . ASP A 1 183 ? 6.181 -9.934 -19.511 1.00 84.19 183 ASP A N 1
ATOM 1438 C CA . ASP A 1 183 ? 7.085 -10.434 -20.559 1.00 84.19 183 ASP A CA 1
ATOM 1439 C C . ASP A 1 183 ? 7.930 -9.301 -21.163 1.00 84.19 183 ASP A C 1
ATOM 1441 O O . ASP A 1 183 ? 7.674 -8.816 -22.267 1.00 84.19 183 ASP A O 1
ATOM 1445 N N . LEU A 1 184 ? 8.971 -8.895 -20.435 1.00 87.06 184 LEU A N 1
ATOM 1446 C CA . LEU A 1 184 ? 9.955 -7.917 -20.909 1.00 87.06 184 LEU A CA 1
ATOM 1447 C C . LEU A 1 184 ? 10.971 -8.529 -21.886 1.00 87.06 184 LEU A C 1
ATOM 1449 O O . LEU A 1 184 ? 11.649 -7.806 -22.614 1.00 87.06 184 LEU A O 1
ATOM 1453 N N . THR A 1 185 ? 11.055 -9.862 -21.959 1.00 87.25 185 THR A N 1
ATOM 1454 C CA . THR A 1 185 ? 11.953 -10.565 -22.887 1.00 87.25 185 THR A CA 1
ATOM 1455 C C . THR A 1 185 ? 11.574 -10.300 -24.346 1.00 87.25 185 THR A C 1
ATOM 1457 O O . THR A 1 185 ? 12.438 -10.311 -25.225 1.00 87.25 185 THR A O 1
ATOM 1460 N N . SER A 1 186 ? 10.291 -10.069 -24.627 1.00 89.88 186 SER A N 1
ATOM 1461 C CA . SER A 1 186 ? 9.830 -9.631 -25.948 1.00 89.88 186 SER A CA 1
ATOM 1462 C C . SER A 1 186 ? 10.454 -8.286 -26.363 1.00 89.88 186 SER A C 1
ATOM 1464 O O . SER A 1 186 ? 11.055 -8.210 -27.435 1.00 89.88 186 SER A O 1
ATOM 1466 N N . LEU A 1 187 ? 10.448 -7.283 -25.477 1.00 92.31 187 LEU A N 1
ATOM 1467 C CA . LEU A 1 187 ? 11.060 -5.969 -25.708 1.00 92.31 187 LEU A CA 1
ATOM 1468 C C . LEU A 1 187 ? 12.577 -6.059 -25.916 1.00 92.31 187 LEU A C 1
ATOM 1470 O O . LEU A 1 187 ? 13.122 -5.428 -26.822 1.00 92.31 187 LEU A O 1
ATOM 1474 N N . GLU A 1 188 ? 13.267 -6.878 -25.119 1.00 90.06 188 GLU A N 1
ATOM 1475 C CA . GLU A 1 188 ? 14.706 -7.113 -25.290 1.00 90.06 188 GLU A CA 1
ATOM 1476 C C . GLU A 1 188 ? 15.026 -7.713 -26.667 1.00 90.06 188 GLU A C 1
ATOM 1478 O O . GLU A 1 188 ? 15.952 -7.271 -27.353 1.00 90.06 188 GLU A O 1
ATOM 1483 N N . LYS A 1 189 ? 14.248 -8.712 -27.105 1.00 92.25 189 LYS A N 1
ATOM 1484 C CA . LYS A 1 189 ? 14.413 -9.336 -28.427 1.00 92.25 189 LYS A CA 1
ATOM 1485 C C . LYS A 1 189 ? 14.130 -8.356 -29.556 1.00 92.25 189 LYS A C 1
ATOM 1487 O O . LYS A 1 189 ? 14.842 -8.385 -30.561 1.00 92.25 189 LYS A O 1
ATOM 1492 N N . ASP A 1 190 ? 13.117 -7.512 -29.404 1.00 93.25 190 ASP A N 1
ATOM 1493 C CA . ASP A 1 190 ? 12.775 -6.495 -30.393 1.00 93.25 190 ASP A CA 1
ATOM 1494 C C . ASP A 1 190 ? 13.912 -5.489 -30.562 1.00 93.25 190 ASP A C 1
ATOM 1496 O O . ASP A 1 190 ? 14.306 -5.218 -31.700 1.00 93.25 190 ASP A O 1
ATOM 1500 N N . TYR A 1 191 ? 14.518 -5.036 -29.460 1.00 92.94 191 TYR A N 1
ATOM 1501 C CA . TYR A 1 191 ? 15.713 -4.194 -29.501 1.00 92.94 191 TYR A CA 1
ATOM 1502 C C . TYR A 1 191 ? 16.878 -4.891 -30.220 1.00 92.94 191 TYR A C 1
ATOM 1504 O O . TYR A 1 191 ? 17.422 -4.366 -31.192 1.00 92.94 191 TYR A O 1
ATOM 1512 N N . ILE A 1 192 ? 17.221 -6.120 -29.812 1.00 89.69 192 ILE A N 1
ATOM 1513 C CA . ILE A 1 192 ? 18.316 -6.890 -30.430 1.00 89.69 192 ILE A CA 1
ATOM 1514 C C . ILE A 1 192 ? 18.092 -7.045 -31.940 1.00 89.69 192 ILE A C 1
ATOM 1516 O O . ILE A 1 192 ? 19.017 -6.880 -32.733 1.00 89.69 192 ILE A O 1
ATOM 1520 N N . ASN A 1 193 ? 16.865 -7.346 -32.368 1.00 91.50 193 ASN A N 1
ATOM 1521 C CA . ASN A 1 193 ? 16.547 -7.535 -33.781 1.00 91.50 193 ASN A CA 1
ATOM 1522 C C . ASN A 1 193 ? 16.665 -6.248 -34.604 1.00 91.50 193 ASN A C 1
ATOM 1524 O O . ASN A 1 193 ? 17.090 -6.323 -35.763 1.00 91.50 193 ASN A O 1
ATOM 1528 N N . GLN A 1 194 ? 16.291 -5.104 -34.023 1.00 91.25 194 GLN A N 1
ATOM 1529 C CA . GLN A 1 194 ? 16.395 -3.785 -34.652 1.00 91.25 194 GLN A CA 1
ATOM 1530 C C . GLN A 1 194 ? 17.855 -3.332 -34.789 1.00 91.25 194 GLN A C 1
ATOM 1532 O O . GLN A 1 194 ? 18.205 -2.743 -35.809 1.00 91.25 194 GLN A O 1
ATOM 1537 N N . HIS A 1 195 ? 18.712 -3.695 -33.830 1.00 88.56 195 HIS A N 1
ATOM 1538 C CA . HIS A 1 195 ? 20.087 -3.192 -33.718 1.00 88.56 195 HIS A CA 1
ATOM 1539 C C . HIS A 1 195 ? 21.186 -4.224 -34.048 1.00 88.56 195 HIS A C 1
ATOM 1541 O O . HIS A 1 195 ? 22.374 -3.929 -33.956 1.00 88.56 195 HIS A O 1
ATOM 1547 N N . LYS A 1 196 ? 20.836 -5.437 -34.503 1.00 81.38 196 LYS A N 1
ATOM 1548 C CA . LYS A 1 196 ? 21.797 -6.528 -34.806 1.00 81.38 196 LYS A CA 1
ATOM 1549 C C . LYS A 1 196 ? 22.886 -6.200 -35.839 1.00 81.38 196 LYS A C 1
ATOM 1551 O O . LYS A 1 196 ? 23.871 -6.928 -35.924 1.00 81.38 196 LYS A O 1
ATOM 1556 N N . ASN A 1 197 ? 22.681 -5.169 -36.658 1.00 83.94 197 ASN A N 1
ATOM 1557 C CA . ASN A 1 197 ? 23.617 -4.748 -37.703 1.00 83.94 197 ASN A CA 1
ATOM 1558 C C . ASN A 1 197 ? 24.370 -3.457 -37.339 1.00 83.94 197 ASN A C 1
ATOM 1560 O O . ASN A 1 197 ? 25.138 -2.957 -38.164 1.00 83.94 197 ASN A O 1
ATOM 1564 N N . ASP A 1 198 ? 24.166 -2.922 -36.134 1.00 81.69 198 ASP A N 1
ATOM 1565 C CA . ASP A 1 198 ? 24.801 -1.686 -35.695 1.00 81.69 198 ASP A CA 1
ATOM 1566 C C . ASP A 1 198 ? 26.243 -1.988 -35.290 1.00 81.69 198 ASP A C 1
ATOM 1568 O O . ASP A 1 198 ? 26.551 -2.471 -34.205 1.00 81.69 198 ASP A O 1
ATOM 1572 N N . SER A 1 199 ? 27.162 -1.736 -36.217 1.00 65.62 199 SER A N 1
ATOM 1573 C CA . SER A 1 199 ? 28.560 -2.151 -36.102 1.00 65.62 199 SER A CA 1
ATOM 1574 C C . SER A 1 199 ? 29.417 -1.279 -35.171 1.00 65.62 199 SE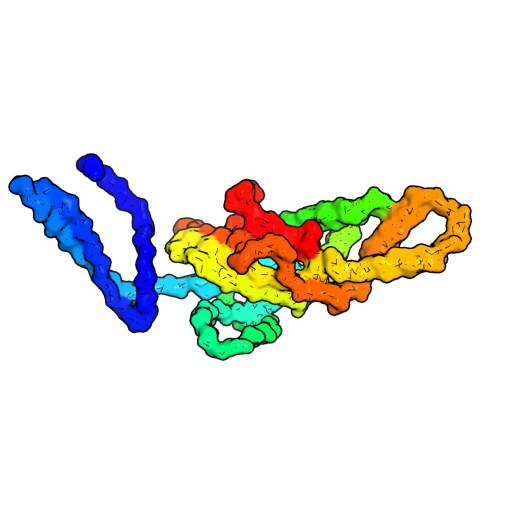R A C 1
ATOM 1576 O O . SER A 1 199 ? 30.622 -1.509 -35.086 1.00 65.62 199 SER A O 1
ATOM 1578 N N . ASN A 1 200 ? 28.841 -0.264 -34.511 1.00 60.84 200 ASN A N 1
ATOM 1579 C CA . ASN A 1 200 ? 29.603 0.877 -33.983 1.00 60.84 200 ASN A CA 1
ATOM 1580 C C . ASN A 1 200 ? 29.385 1.219 -32.494 1.00 60.84 200 ASN A C 1
ATOM 1582 O O . ASN A 1 200 ? 30.018 2.162 -32.019 1.00 60.84 200 ASN A O 1
ATOM 1586 N N . SER A 1 201 ? 28.546 0.501 -31.743 1.00 69.62 201 SER A N 1
ATOM 1587 C CA . SER A 1 201 ? 28.389 0.738 -30.297 1.00 69.62 201 SER A CA 1
ATOM 1588 C C . SER A 1 201 ? 29.324 -0.164 -29.491 1.00 69.62 201 SER A C 1
ATOM 1590 O O . SER A 1 201 ? 29.338 -1.381 -29.689 1.00 69.62 201 SER A O 1
ATOM 1592 N N . ASP A 1 202 ? 30.084 0.399 -28.549 1.00 85.50 202 ASP A N 1
ATOM 1593 C CA . ASP A 1 202 ? 30.778 -0.417 -27.553 1.00 85.50 202 ASP A CA 1
ATOM 1594 C C . ASP A 1 202 ? 29.769 -1.154 -26.652 1.00 85.50 202 ASP A C 1
ATOM 1596 O O . ASP A 1 202 ? 28.608 -0.754 -26.533 1.00 85.50 202 ASP A O 1
ATOM 1600 N N . TYR A 1 203 ? 30.223 -2.232 -26.004 1.00 85.69 203 TYR A N 1
ATOM 1601 C CA . TYR A 1 203 ? 29.385 -3.095 -25.166 1.00 85.69 203 TYR A CA 1
ATOM 1602 C C . TYR A 1 203 ? 28.538 -2.293 -24.164 1.00 85.69 203 TYR A C 1
ATOM 1604 O O . TYR A 1 203 ? 27.340 -2.519 -24.058 1.00 85.69 203 TYR A O 1
ATOM 1612 N N . GLN A 1 204 ? 29.122 -1.334 -23.440 1.00 89.00 204 GLN A N 1
ATOM 1613 C CA . GLN A 1 204 ? 28.401 -0.613 -22.384 1.00 89.00 204 GLN A CA 1
ATOM 1614 C C . GLN A 1 204 ? 27.305 0.283 -22.963 1.00 89.00 204 GLN A C 1
ATOM 1616 O O . GLN A 1 204 ? 26.195 0.318 -22.431 1.00 89.00 204 GLN A O 1
ATOM 1621 N N . THR A 1 205 ? 27.602 0.971 -24.065 1.00 90.69 205 THR A N 1
ATOM 1622 C CA . THR A 1 205 ? 26.626 1.803 -24.776 1.00 90.69 205 THR A CA 1
ATOM 1623 C C . THR A 1 205 ? 25.449 0.965 -25.274 1.00 90.69 205 THR A C 1
ATOM 1625 O O . THR A 1 205 ? 24.305 1.322 -25.004 1.00 90.69 205 THR A O 1
ATOM 1628 N N . TYR A 1 206 ? 25.720 -0.199 -25.875 1.00 90.31 206 TYR A N 1
ATOM 1629 C CA . TYR A 1 206 ? 24.679 -1.101 -26.376 1.00 90.31 206 TYR A CA 1
ATOM 1630 C C . TYR A 1 206 ? 23.696 -1.540 -25.280 1.00 90.31 206 TYR A C 1
ATOM 1632 O O . TYR A 1 206 ? 22.483 -1.434 -25.455 1.00 90.31 206 TYR A O 1
ATOM 1640 N N . TYR A 1 207 ? 24.197 -2.008 -24.130 1.00 90.88 207 TYR A N 1
ATOM 1641 C CA . TYR A 1 207 ? 23.324 -2.468 -23.043 1.00 90.88 207 TYR A CA 1
ATOM 1642 C C . TYR A 1 207 ? 22.581 -1.324 -22.354 1.00 90.88 207 TYR A C 1
ATOM 1644 O O . TYR A 1 207 ? 21.435 -1.500 -21.948 1.00 90.88 207 TYR A O 1
ATOM 1652 N N . LYS A 1 208 ? 23.194 -0.140 -22.249 1.00 94.12 208 LYS A N 1
ATOM 1653 C CA . LYS A 1 208 ? 22.511 1.050 -21.732 1.00 94.12 208 LYS A CA 1
ATOM 1654 C C . LYS A 1 208 ? 21.329 1.446 -22.619 1.00 94.12 208 LYS A C 1
ATOM 1656 O O . LYS A 1 208 ? 20.270 1.789 -22.101 1.00 94.12 208 LYS A O 1
ATOM 1661 N N . GLU A 1 209 ? 21.508 1.424 -23.935 1.00 93.50 209 GLU A N 1
ATOM 1662 C CA . GLU A 1 209 ? 20.442 1.737 -24.891 1.00 93.50 209 GLU A CA 1
ATOM 1663 C C . GLU A 1 209 ? 19.356 0.651 -24.903 1.00 93.50 209 GLU A C 1
ATOM 1665 O O . GLU A 1 209 ? 18.173 0.988 -24.902 1.00 93.50 209 GLU A O 1
ATOM 1670 N N . ALA A 1 210 ? 19.736 -0.628 -24.793 1.00 93.06 210 ALA A N 1
ATOM 1671 C CA . ALA A 1 210 ? 18.796 -1.742 -24.662 1.00 93.06 210 ALA A CA 1
ATOM 1672 C C . ALA A 1 210 ? 17.922 -1.622 -23.403 1.00 93.06 210 ALA A C 1
ATOM 1674 O O . ALA A 1 210 ? 16.698 -1.707 -23.476 1.00 93.06 210 ALA A O 1
ATOM 1675 N N . GLU A 1 211 ? 18.532 -1.377 -22.241 1.00 94.94 211 GLU A N 1
ATOM 1676 C CA . GLU A 1 211 ? 17.794 -1.188 -20.989 1.00 94.94 211 GLU A CA 1
ATOM 1677 C C . GLU A 1 211 ? 16.899 0.052 -21.034 1.00 94.94 211 GLU A C 1
ATOM 1679 O O . GLU A 1 211 ? 15.761 0.006 -20.564 1.00 94.94 211 GLU A O 1
ATOM 1684 N N . LYS A 1 212 ? 17.372 1.147 -21.646 1.00 95.75 212 LYS A N 1
ATOM 1685 C CA . LYS A 1 212 ? 16.536 2.328 -21.868 1.00 95.75 212 LYS A CA 1
ATOM 1686 C C . LYS A 1 212 ? 15.333 2.003 -22.754 1.00 95.75 212 LYS A C 1
ATOM 1688 O O . LYS A 1 212 ? 14.228 2.437 -22.442 1.00 95.75 212 LYS A O 1
ATOM 1693 N N . TYR A 1 213 ? 15.523 1.227 -23.820 1.00 95.25 213 TYR A N 1
ATOM 1694 C CA . TYR A 1 213 ? 14.428 0.794 -24.684 1.00 95.25 213 TYR A CA 1
ATOM 1695 C C . TYR A 1 213 ? 13.389 -0.024 -23.911 1.00 95.25 213 TYR A C 1
ATOM 1697 O O . TYR A 1 213 ? 12.194 0.245 -24.028 1.00 95.25 213 TYR A O 1
ATOM 1705 N N . VAL A 1 214 ? 13.822 -0.979 -23.083 1.00 94.56 214 VAL A N 1
ATOM 1706 C CA . VAL A 1 214 ? 12.909 -1.758 -22.232 1.00 94.56 214 VAL A CA 1
ATOM 1707 C C . VAL A 1 214 ? 12.148 -0.839 -21.275 1.00 94.56 214 VAL A C 1
ATOM 1709 O O . VAL A 1 214 ? 10.925 -0.925 -21.202 1.00 94.56 214 VAL A O 1
ATOM 1712 N N . PHE A 1 215 ? 12.840 0.077 -20.592 1.00 95.00 215 PHE A N 1
ATOM 1713 C CA . PHE A 1 215 ? 12.216 1.046 -19.688 1.00 95.00 215 PHE A CA 1
ATOM 1714 C C . PHE A 1 215 ? 11.152 1.895 -20.396 1.00 95.00 215 PHE A C 1
ATOM 1716 O O . PHE A 1 215 ? 10.013 1.974 -19.934 1.00 95.00 215 PHE A O 1
ATOM 1723 N N . ASP A 1 216 ? 11.507 2.486 -21.540 1.00 94.44 216 ASP A N 1
ATOM 1724 C CA . ASP A 1 216 ? 10.632 3.385 -22.293 1.00 94.44 216 ASP A CA 1
ATOM 1725 C C . ASP A 1 216 ? 9.391 2.656 -22.832 1.00 94.44 216 ASP A C 1
ATOM 1727 O O . ASP A 1 216 ? 8.345 3.284 -22.983 1.00 94.44 216 ASP A O 1
ATOM 1731 N N . ASN A 1 217 ? 9.468 1.344 -23.090 1.00 93.50 217 ASN A N 1
ATOM 1732 C CA . ASN A 1 217 ? 8.393 0.570 -23.723 1.00 93.50 217 ASN A CA 1
ATOM 1733 C C . ASN A 1 217 ? 7.637 -0.372 -22.775 1.00 93.50 217 ASN A C 1
ATOM 1735 O O . ASN A 1 217 ? 6.611 -0.923 -23.171 1.00 93.50 217 ASN A O 1
ATOM 1739 N N . MET A 1 218 ? 8.065 -0.529 -21.522 1.00 92.12 218 MET A N 1
ATOM 1740 C CA . MET A 1 218 ? 7.427 -1.430 -20.551 1.00 92.12 218 MET A CA 1
ATOM 1741 C C . MET A 1 218 ? 5.931 -1.145 -20.360 1.00 92.12 218 MET A C 1
ATOM 1743 O O . MET A 1 218 ? 5.133 -2.071 -20.228 1.00 92.12 218 MET A O 1
ATOM 1747 N N . HIS A 1 219 ? 5.531 0.126 -20.428 1.00 89.31 219 HIS A N 1
ATOM 1748 C CA . HIS A 1 219 ? 4.133 0.542 -20.311 1.00 89.31 219 HIS A CA 1
ATOM 1749 C C . HIS A 1 219 ? 3.202 -0.122 -21.342 1.00 89.31 219 HIS A C 1
ATOM 1751 O O . HIS A 1 219 ? 2.021 -0.319 -21.060 1.00 89.31 219 HIS A O 1
ATOM 1757 N N . SER A 1 220 ? 3.723 -0.511 -22.513 1.00 90.69 220 SER A N 1
ATOM 1758 C CA . SER A 1 220 ? 2.944 -1.187 -23.560 1.00 90.69 220 SER A CA 1
ATOM 1759 C C . SER A 1 220 ? 2.439 -2.575 -23.146 1.00 90.69 220 SER A C 1
ATOM 1761 O O . SER A 1 220 ? 1.481 -3.073 -23.728 1.00 90.69 220 SER A O 1
ATOM 1763 N N . HIS A 1 221 ? 3.019 -3.164 -22.096 1.00 89.38 221 HIS A N 1
ATOM 1764 C CA . HIS A 1 221 ? 2.640 -4.473 -21.563 1.00 89.38 221 HIS A CA 1
ATOM 1765 C C . HIS A 1 221 ? 1.744 -4.388 -20.316 1.00 89.38 221 HIS A C 1
ATOM 1767 O O . HIS A 1 221 ? 1.349 -5.423 -19.777 1.00 89.38 221 HIS A O 1
ATOM 1773 N N . TYR A 1 222 ? 1.405 -3.188 -19.824 1.00 87.81 222 TYR A N 1
ATOM 1774 C CA . TYR A 1 222 ? 0.613 -3.055 -18.596 1.00 87.81 222 TYR A CA 1
ATOM 1775 C C . TYR A 1 222 ? -0.777 -3.674 -18.709 1.00 87.81 222 TYR A C 1
ATOM 1777 O O . TYR A 1 222 ? -1.224 -4.302 -17.752 1.00 87.81 222 TYR A O 1
ATOM 1785 N N . ASP A 1 223 ? -1.459 -3.537 -19.845 1.00 85.56 223 ASP A N 1
ATOM 1786 C CA . ASP A 1 223 ? -2.819 -4.066 -20.008 1.00 85.56 223 ASP A CA 1
ATOM 1787 C C . ASP A 1 223 ? -2.855 -5.605 -19.945 1.00 85.56 223 ASP A C 1
ATOM 1789 O O . ASP A 1 223 ? -3.768 -6.179 -19.333 1.00 85.56 223 ASP A O 1
ATOM 1793 N N . ASP A 1 224 ? -1.808 -6.258 -20.455 1.00 87.31 224 ASP A N 1
ATOM 1794 C CA . ASP A 1 224 ? -1.641 -7.718 -20.458 1.00 87.31 224 ASP A CA 1
ATOM 1795 C C . ASP A 1 224 ? -1.060 -8.269 -19.146 1.00 87.31 224 ASP A C 1
ATOM 1797 O O . ASP A 1 224 ? -1.214 -9.458 -18.837 1.00 87.31 224 ASP A O 1
ATOM 1801 N N . ALA A 1 225 ? -0.428 -7.409 -18.341 1.00 89.38 225 ALA A N 1
ATOM 1802 C CA . ALA A 1 225 ? 0.167 -7.790 -17.066 1.00 89.38 225 ALA A CA 1
ATOM 1803 C C . ALA A 1 225 ? -0.881 -8.397 -16.122 1.00 89.38 225 ALA A C 1
ATOM 1805 O O . ALA A 1 225 ? -2.005 -7.901 -16.007 1.00 89.38 225 ALA A O 1
ATOM 1806 N N . GLN A 1 226 ? -0.532 -9.479 -15.432 1.00 88.25 226 GLN A N 1
ATOM 1807 C CA . GLN A 1 226 ? -1.472 -10.170 -14.553 1.00 88.25 226 GLN A CA 1
ATOM 1808 C C . GLN A 1 226 ? -1.679 -9.405 -13.242 1.00 88.25 226 GLN A C 1
ATOM 1810 O O . GLN A 1 226 ? -0.757 -8.797 -12.703 1.00 88.25 226 GLN A O 1
ATOM 1815 N N . VAL A 1 227 ? -2.906 -9.457 -12.715 1.00 89.94 227 VAL A N 1
ATOM 1816 C CA . VAL A 1 227 ? -3.215 -8.959 -11.369 1.00 89.94 227 VAL A CA 1
ATOM 1817 C C . VAL A 1 227 ? -3.125 -10.125 -10.401 1.00 89.94 227 VAL A C 1
ATOM 1819 O O . VAL A 1 227 ? -4.045 -10.946 -10.334 1.00 89.94 227 VAL A O 1
ATOM 1822 N N . ASN A 1 228 ? -2.042 -10.168 -9.635 1.00 88.94 228 ASN A N 1
ATOM 1823 C CA . ASN A 1 228 ? -1.716 -11.274 -8.749 1.00 88.94 228 ASN A CA 1
ATOM 1824 C C . ASN A 1 228 ? -1.648 -10.818 -7.294 1.00 88.94 228 ASN A C 1
ATOM 1826 O O . ASN A 1 228 ? -1.390 -9.658 -6.973 1.00 88.94 228 ASN A O 1
ATOM 1830 N N . THR A 1 229 ? -1.917 -11.753 -6.387 1.00 89.38 229 THR A N 1
ATOM 1831 C CA . THR A 1 229 ? -1.542 -11.576 -4.984 1.00 89.38 229 THR A CA 1
ATOM 1832 C C . THR A 1 229 ? -0.016 -11.668 -4.885 1.00 89.38 229 THR A C 1
ATOM 1834 O O . THR A 1 229 ? 0.536 -12.606 -5.466 1.00 89.38 229 THR A O 1
ATOM 1837 N N . PRO A 1 230 ? 0.668 -10.761 -4.162 1.00 90.38 230 PRO A N 1
ATOM 1838 C CA . PRO A 1 230 ? 2.123 -10.790 -4.068 1.00 90.38 230 PRO A CA 1
ATOM 1839 C C . PRO A 1 230 ? 2.645 -12.150 -3.595 1.00 90.38 230 PRO A C 1
ATOM 1841 O O . PRO A 1 230 ? 2.136 -12.727 -2.629 1.00 90.38 230 PRO A O 1
ATOM 1844 N N . LYS A 1 231 ? 3.684 -12.656 -4.266 1.00 85.38 231 LYS A N 1
ATOM 1845 C CA . LYS A 1 231 ? 4.205 -14.025 -4.099 1.00 85.38 231 LYS A CA 1
ATOM 1846 C C . LYS A 1 231 ? 4.553 -14.404 -2.656 1.00 85.38 231 LYS A C 1
ATOM 1848 O O . LYS A 1 231 ? 4.348 -15.550 -2.261 1.00 85.38 231 LYS A O 1
ATOM 1853 N N . TYR A 1 232 ? 5.090 -13.460 -1.887 1.00 85.06 232 TYR A N 1
ATOM 1854 C CA . TYR A 1 232 ? 5.531 -13.674 -0.505 1.00 85.06 232 TYR A CA 1
ATOM 1855 C C . TYR A 1 232 ? 4.587 -13.052 0.531 1.00 85.06 232 TYR A C 1
ATOM 1857 O O . TYR A 1 232 ? 4.959 -12.908 1.695 1.00 85.06 232 TYR A O 1
ATOM 1865 N N . MET A 1 233 ? 3.359 -12.699 0.136 1.00 91.31 233 MET A N 1
ATOM 1866 C CA . MET A 1 233 ? 2.371 -12.173 1.072 1.00 91.31 233 MET A CA 1
ATOM 1867 C C . MET A 1 233 ? 2.075 -13.208 2.175 1.00 91.31 233 MET A C 1
ATOM 1869 O O . MET A 1 233 ? 1.817 -14.378 1.868 1.00 91.31 233 MET A O 1
ATOM 1873 N N . PRO A 1 234 ? 2.038 -12.802 3.459 1.00 90.31 234 PRO A N 1
ATOM 1874 C CA . PRO A 1 234 ? 1.587 -13.680 4.532 1.00 90.31 234 PRO A CA 1
ATOM 1875 C C . PRO A 1 234 ? 0.182 -14.230 4.254 1.00 90.31 234 PRO A C 1
ATOM 1877 O O . PRO A 1 234 ? -0.664 -13.527 3.702 1.00 90.31 234 PRO A O 1
ATOM 1880 N N . THR A 1 235 ? -0.119 -15.451 4.711 1.00 88.62 235 THR A N 1
ATOM 1881 C CA . THR A 1 235 ? -1.445 -16.087 4.535 1.00 88.62 235 THR A CA 1
ATOM 1882 C C . THR A 1 235 ? -2.598 -15.179 4.963 1.00 88.62 235 THR A C 1
ATOM 1884 O O . THR A 1 235 ? -3.654 -15.132 4.322 1.00 88.62 235 THR A O 1
ATOM 1887 N N . ASP A 1 236 ? -2.390 -14.426 6.040 1.00 87.94 236 ASP A N 1
ATOM 1888 C CA . ASP A 1 236 ? -3.403 -13.528 6.568 1.00 87.94 236 ASP A CA 1
ATOM 1889 C C . ASP A 1 236 ? -3.370 -12.124 5.944 1.00 87.94 236 ASP A C 1
ATOM 1891 O O . ASP A 1 236 ? -4.285 -11.349 6.191 1.00 87.94 236 ASP A O 1
ATOM 1895 N N . GLY A 1 237 ? -2.397 -11.811 5.088 1.00 92.94 237 GLY A N 1
ATOM 1896 C CA . GLY A 1 237 ? -2.179 -10.490 4.497 1.00 92.94 237 GLY A CA 1
ATOM 1897 C C . GLY A 1 237 ? -1.223 -9.606 5.300 1.00 92.94 237 GLY A C 1
ATOM 1898 O O . GLY A 1 237 ? -0.745 -9.973 6.378 1.00 92.94 237 GLY A O 1
ATOM 1899 N N . TYR A 1 238 ? -0.961 -8.415 4.770 1.00 95.31 238 TYR A N 1
ATOM 1900 C CA . TYR A 1 238 ? -0.119 -7.403 5.401 1.00 95.31 238 TYR A CA 1
ATOM 1901 C C . TYR A 1 238 ? -0.846 -6.742 6.563 1.00 95.31 238 TYR A C 1
ATOM 1903 O O . TYR A 1 238 ? -2.016 -6.376 6.459 1.00 95.31 238 TYR A O 1
ATOM 1911 N N . THR A 1 239 ? -0.160 -6.585 7.688 1.00 96.06 239 THR A N 1
ATOM 1912 C CA . THR A 1 239 ? -0.742 -5.945 8.867 1.00 96.06 239 THR A CA 1
ATOM 1913 C C . THR A 1 239 ? -0.581 -4.430 8.791 1.00 96.06 239 THR A C 1
ATOM 1915 O O . THR A 1 239 ? 0.543 -3.945 8.740 1.00 96.06 239 THR A O 1
ATOM 1918 N N . LEU A 1 240 ? -1.685 -3.684 8.892 1.00 97.00 240 LEU A N 1
ATOM 1919 C CA . LEU A 1 240 ? -1.657 -2.248 9.180 1.00 97.00 240 LEU A CA 1
ATOM 1920 C C . LEU A 1 240 ? -2.207 -1.982 10.579 1.00 97.00 240 LEU A C 1
ATOM 1922 O O . LEU A 1 240 ? -3.215 -2.557 11.001 1.00 97.00 240 LEU A O 1
ATOM 1926 N N . LYS A 1 241 ? -1.548 -1.080 11.303 1.00 96.94 241 LYS A N 1
ATOM 1927 C CA . LYS A 1 241 ? -1.987 -0.621 12.622 1.00 96.94 241 LYS A CA 1
ATOM 1928 C C . LYS A 1 241 ? -2.576 0.772 12.486 1.00 96.94 241 LYS A C 1
ATOM 1930 O O . LYS A 1 241 ? -2.016 1.624 11.802 1.00 96.94 241 LYS A O 1
ATOM 1935 N N . LEU A 1 242 ? -3.707 0.999 13.140 1.00 97.00 242 LEU A N 1
ATOM 1936 C CA . LEU A 1 242 ? -4.328 2.308 13.235 1.00 97.00 242 LEU A CA 1
ATOM 1937 C C . LEU A 1 242 ? -4.389 2.719 14.698 1.00 97.00 242 LEU A C 1
ATOM 1939 O O . LEU A 1 242 ? -4.825 1.941 15.545 1.00 97.00 242 LEU A O 1
ATOM 1943 N N . GLN A 1 243 ? -4.004 3.958 14.973 1.00 95.62 243 GLN A N 1
ATOM 1944 C CA . GLN A 1 243 ? -4.097 4.565 16.291 1.00 95.62 243 GLN A CA 1
ATOM 1945 C C . GLN A 1 243 ? -5.052 5.748 16.230 1.00 95.62 243 GLN A C 1
ATOM 1947 O O . GLN A 1 243 ? -5.002 6.566 15.310 1.00 95.62 243 GLN A O 1
ATOM 1952 N N . ARG A 1 244 ? -5.930 5.842 17.219 1.00 93.69 244 ARG A N 1
ATOM 1953 C CA . ARG A 1 244 ? -6.777 7.001 17.434 1.00 93.69 244 ARG A CA 1
ATOM 1954 C C . ARG A 1 244 ? -6.071 7.956 18.379 1.00 93.69 244 ARG A C 1
ATOM 1956 O O . ARG A 1 244 ? -5.680 7.578 19.481 1.00 93.69 244 ARG A O 1
ATOM 1963 N N . ASP A 1 245 ? -5.950 9.195 17.945 1.00 90.50 245 ASP A N 1
ATOM 1964 C CA . ASP A 1 245 ? -5.483 10.289 18.777 1.00 90.50 245 ASP A CA 1
ATOM 1965 C C . ASP A 1 245 ? -6.544 10.628 19.838 1.00 90.50 245 ASP A C 1
ATOM 1967 O O . ASP A 1 245 ? -7.729 10.769 19.514 1.00 90.50 245 ASP A O 1
ATOM 1971 N N . SER A 1 246 ? -6.143 10.716 21.109 1.00 85.50 246 SER A N 1
ATOM 1972 C CA . SER A 1 246 ? -7.072 10.929 22.229 1.00 85.50 246 SER A CA 1
ATOM 1973 C C . SER A 1 246 ? -7.726 12.305 22.199 1.00 85.50 246 SER A C 1
ATOM 1975 O O . SER A 1 246 ? -8.872 12.442 22.630 1.00 85.50 246 SER A O 1
ATOM 1977 N N . ASP A 1 247 ? -7.018 13.297 21.662 1.00 86.88 247 ASP A N 1
ATOM 1978 C CA . ASP A 1 247 ? -7.392 14.702 21.776 1.00 86.88 247 ASP A CA 1
ATOM 1979 C C . ASP A 1 247 ? -8.287 15.117 20.605 1.00 86.88 247 ASP A C 1
ATOM 1981 O O . ASP A 1 247 ? -9.382 15.650 20.783 1.00 86.88 247 ASP A O 1
ATOM 1985 N N . SER A 1 248 ? -7.857 14.809 19.382 1.00 87.75 248 SER A N 1
ATOM 1986 C CA . SER A 1 248 ? -8.604 15.084 18.153 1.00 87.75 248 SER A CA 1
ATOM 1987 C C . SER A 1 248 ? -9.634 14.006 17.816 1.00 87.75 248 SER A C 1
ATOM 1989 O O . SER A 1 248 ? -10.540 14.239 17.011 1.00 87.75 248 SER A O 1
ATOM 1991 N N . GLY A 1 249 ? -9.495 12.802 18.380 1.00 88.44 249 GLY A N 1
ATOM 1992 C CA . GLY A 1 249 ? -10.340 11.653 18.071 1.00 88.44 249 GLY A CA 1
ATOM 1993 C C . GLY A 1 249 ? -10.162 11.096 16.655 1.00 88.44 249 GLY A C 1
ATOM 1994 O O . GLY A 1 249 ? -10.953 10.223 16.273 1.00 88.44 249 GLY A O 1
ATOM 1995 N N . LYS A 1 250 ? -9.184 11.597 15.884 1.00 91.75 250 LYS A N 1
ATOM 1996 C CA . LYS A 1 250 ? -8.871 11.166 14.514 1.00 91.75 250 LYS A CA 1
ATOM 1997 C C . LYS A 1 250 ? -8.024 9.900 14.524 1.00 91.75 250 LYS A C 1
ATOM 1999 O O . LYS A 1 250 ? -7.276 9.653 15.462 1.00 91.75 250 LYS A O 1
ATOM 2004 N N . TRP A 1 251 ? -8.150 9.109 13.467 1.00 95.19 251 TRP A N 1
ATOM 2005 C CA . TRP A 1 251 ? -7.353 7.903 13.270 1.00 95.19 251 TRP A CA 1
ATOM 2006 C C . TRP A 1 251 ? -6.148 8.195 12.381 1.00 95.19 251 TRP A C 1
ATOM 2008 O O . TRP A 1 251 ? -6.253 8.974 11.433 1.00 95.19 251 TRP A O 1
ATOM 2018 N N . LYS A 1 252 ? -5.036 7.525 12.667 1.00 96.25 252 LYS A N 1
ATOM 2019 C CA . LYS A 1 252 ? -3.801 7.552 11.889 1.00 96.25 252 LYS A CA 1
ATOM 2020 C C . LYS A 1 252 ? -3.349 6.121 11.616 1.00 96.25 252 LYS A C 1
ATOM 2022 O O . LYS A 1 252 ? -3.354 5.310 12.539 1.00 96.25 252 LYS A O 1
ATOM 2027 N N . VAL A 1 253 ? -2.965 5.820 10.381 1.00 97.25 253 VAL A N 1
ATOM 2028 C CA . VAL A 1 253 ? -2.239 4.593 10.028 1.00 97.25 253 VAL A CA 1
ATOM 2029 C C . VAL A 1 253 ? -0.780 4.760 10.442 1.00 97.25 253 VAL A C 1
ATOM 2031 O O . VAL A 1 253 ? -0.178 5.804 10.185 1.00 97.25 253 VAL A O 1
ATOM 2034 N N . ASP A 1 254 ? -0.226 3.747 11.098 1.00 96.31 254 ASP A N 1
ATOM 2035 C CA . ASP A 1 254 ? 1.189 3.689 11.447 1.00 96.31 254 ASP A CA 1
ATOM 2036 C C . ASP A 1 254 ? 2.039 3.447 10.191 1.00 96.31 254 ASP A C 1
ATOM 2038 O O . ASP A 1 254 ? 2.132 2.324 9.698 1.00 96.31 254 ASP A O 1
ATOM 2042 N N . THR A 1 255 ? 2.630 4.522 9.670 1.00 95.75 255 THR A N 1
ATOM 2043 C CA . THR A 1 255 ? 3.560 4.517 8.531 1.00 95.75 255 THR A CA 1
ATOM 2044 C C . THR A 1 255 ? 5.013 4.679 8.977 1.00 95.75 255 THR A C 1
ATOM 2046 O O . THR A 1 255 ? 5.874 5.048 8.184 1.00 95.75 255 THR A O 1
ATOM 2049 N N . THR A 1 256 ? 5.305 4.450 10.265 1.00 92.31 256 THR A N 1
ATOM 2050 C CA . THR A 1 256 ? 6.667 4.596 10.783 1.00 92.31 256 THR A CA 1
ATOM 2051 C C . THR A 1 256 ? 7.573 3.483 10.270 1.00 92.31 256 THR A C 1
ATOM 2053 O O . THR A 1 256 ? 7.238 2.300 10.375 1.00 92.31 256 THR A O 1
ATOM 2056 N N . GLU A 1 257 ? 8.741 3.872 9.758 1.00 86.06 257 GLU A N 1
ATOM 2057 C CA . GLU A 1 257 ? 9.818 2.948 9.411 1.00 86.06 257 GLU A CA 1
ATOM 2058 C C . GLU A 1 257 ? 10.374 2.341 10.706 1.00 86.06 257 GLU A C 1
ATOM 2060 O O . GLU A 1 257 ? 11.014 3.010 11.524 1.00 86.06 257 GLU A O 1
ATOM 2065 N N . SER A 1 258 ? 10.060 1.071 10.957 1.00 86.06 258 SER A N 1
ATOM 2066 C CA . SER A 1 258 ? 10.578 0.349 12.115 1.00 86.06 258 SER A CA 1
ATOM 2067 C C . SER A 1 258 ? 10.515 -1.155 11.893 1.00 86.06 258 SER A C 1
ATOM 2069 O O . SER A 1 258 ? 9.587 -1.672 11.276 1.00 86.06 258 SER A O 1
ATOM 2071 N N . SER A 1 259 ? 11.421 -1.895 12.533 1.00 83.88 259 SER A N 1
ATOM 2072 C CA . SER A 1 259 ? 11.397 -3.366 12.523 1.00 83.88 259 SER A CA 1
ATOM 2073 C C . SER A 1 259 ? 10.107 -3.967 13.095 1.00 83.88 259 SER A C 1
ATOM 2075 O O . SER A 1 259 ? 9.794 -5.128 12.851 1.00 83.88 259 SER A O 1
ATOM 2077 N N . SER A 1 260 ? 9.332 -3.187 13.855 1.00 84.69 260 SER A N 1
ATOM 2078 C CA . SER A 1 260 ? 8.035 -3.597 14.398 1.00 84.69 260 SER A CA 1
ATOM 2079 C C . SER A 1 260 ? 6.856 -3.357 13.443 1.00 84.69 260 SER A C 1
ATOM 2081 O O . SER A 1 260 ? 5.730 -3.771 13.747 1.00 84.69 260 SER A O 1
ATOM 2083 N N . ASN A 1 261 ? 7.109 -2.687 12.314 1.00 89.69 261 ASN A N 1
ATOM 2084 C CA . ASN A 1 261 ? 6.135 -2.294 11.299 1.00 89.69 261 ASN A CA 1
ATOM 2085 C C . ASN A 1 261 ? 6.528 -2.755 9.880 1.00 89.69 261 ASN A C 1
ATOM 2087 O O . ASN A 1 261 ? 6.022 -2.218 8.905 1.00 89.69 261 ASN A O 1
ATOM 2091 N N . TYR A 1 262 ? 7.367 -3.790 9.766 1.00 89.94 262 TYR A N 1
ATOM 2092 C CA . TYR A 1 262 ? 7.848 -4.334 8.484 1.00 89.94 262 TYR A CA 1
ATOM 2093 C C . TYR A 1 262 ? 6.727 -4.687 7.489 1.00 89.94 262 TYR A C 1
ATOM 2095 O O . TYR A 1 262 ? 6.913 -4.593 6.286 1.00 89.94 262 TYR A O 1
ATOM 2103 N N . SER A 1 263 ? 5.528 -5.043 7.970 1.00 93.56 263 SER A N 1
ATOM 2104 C CA . SER A 1 263 ? 4.385 -5.313 7.089 1.00 93.56 263 SER A CA 1
ATOM 2105 C C . SER A 1 263 ? 3.931 -4.097 6.275 1.00 93.56 263 SER A C 1
ATOM 2107 O O . SER A 1 263 ? 3.253 -4.282 5.269 1.00 93.56 263 SER A O 1
ATOM 2109 N N . TYR A 1 264 ? 4.241 -2.872 6.713 1.00 94.94 264 TYR A N 1
ATOM 2110 C CA . TYR A 1 264 ? 4.007 -1.670 5.916 1.00 94.94 264 TYR A CA 1
ATOM 2111 C C . TYR A 1 264 ? 5.029 -1.550 4.779 1.00 94.94 264 TYR A C 1
ATOM 2113 O O . TYR A 1 264 ? 4.643 -1.219 3.661 1.00 94.94 264 TYR A O 1
ATOM 2121 N N . ASP A 1 265 ? 6.289 -1.903 5.034 1.00 92.69 265 ASP A N 1
ATOM 2122 C CA . ASP A 1 265 ? 7.347 -1.936 4.018 1.00 92.69 265 ASP A CA 1
ATOM 2123 C C . ASP A 1 265 ? 7.041 -2.993 2.947 1.00 92.69 265 ASP A C 1
ATOM 2125 O O . ASP A 1 265 ? 7.072 -2.699 1.754 1.00 92.69 265 ASP A O 1
ATOM 2129 N N . ASP A 1 266 ? 6.595 -4.184 3.358 1.00 93.50 266 ASP A N 1
ATOM 2130 C CA . ASP A 1 266 ? 6.157 -5.220 2.414 1.00 93.50 266 ASP A CA 1
ATOM 2131 C C . ASP A 1 266 ? 4.928 -4.772 1.592 1.00 93.50 266 ASP A C 1
ATOM 2133 O O . ASP A 1 266 ? 4.732 -5.188 0.447 1.00 93.50 266 ASP A O 1
ATOM 2137 N N . LEU A 1 267 ? 4.067 -3.923 2.171 1.00 94.81 267 LEU A N 1
ATOM 2138 C CA . LEU A 1 267 ? 2.923 -3.347 1.464 1.00 94.81 267 LEU A CA 1
ATOM 2139 C C . LEU A 1 267 ? 3.377 -2.302 0.432 1.00 94.81 267 LEU A C 1
ATOM 2141 O O . LEU A 1 267 ? 2.798 -2.245 -0.654 1.00 94.81 267 LEU A O 1
ATOM 2145 N N . LEU A 1 268 ? 4.405 -1.504 0.747 1.00 94.94 268 LEU A N 1
ATOM 2146 C CA . LEU A 1 268 ? 5.047 -0.586 -0.199 1.00 94.94 268 LEU A CA 1
ATOM 2147 C C . LEU A 1 268 ? 5.632 -1.360 -1.390 1.00 94.94 268 LEU A C 1
ATOM 2149 O O . LEU A 1 268 ? 5.367 -0.984 -2.533 1.00 94.94 268 LEU A O 1
ATOM 2153 N N . GLU A 1 269 ? 6.346 -2.465 -1.143 1.00 93.75 269 GLU A N 1
ATOM 2154 C CA . GLU A 1 269 ? 6.884 -3.355 -2.188 1.00 93.75 269 GLU A CA 1
ATOM 2155 C C . GLU A 1 269 ? 5.762 -3.934 -3.057 1.00 93.75 269 GLU A C 1
ATOM 2157 O O . GLU A 1 269 ? 5.791 -3.815 -4.284 1.00 93.75 269 GLU A O 1
ATOM 2162 N N . ALA A 1 270 ? 4.719 -4.489 -2.429 1.00 94.62 270 ALA A N 1
ATOM 2163 C CA . ALA A 1 270 ? 3.572 -5.040 -3.141 1.00 94.62 270 ALA A CA 1
ATOM 2164 C C . ALA A 1 270 ? 2.974 -4.013 -4.113 1.00 94.62 270 ALA A C 1
ATOM 2166 O O . ALA A 1 270 ? 2.818 -4.288 -5.301 1.00 94.62 270 ALA A O 1
ATOM 2167 N N . PHE A 1 271 ? 2.687 -2.799 -3.639 1.00 95.38 271 PHE A N 1
ATOM 2168 C CA . PHE A 1 271 ? 2.142 -1.743 -4.491 1.00 95.38 271 PHE A CA 1
ATOM 2169 C C . PHE A 1 271 ? 3.147 -1.155 -5.487 1.00 95.38 271 PHE A C 1
ATOM 2171 O O . PHE A 1 271 ? 2.713 -0.507 -6.438 1.00 95.38 271 PHE A O 1
ATOM 2178 N N . SER A 1 272 ? 4.444 -1.418 -5.341 1.00 94.94 272 SER A N 1
ATOM 2179 C CA . SER A 1 272 ? 5.502 -1.047 -6.297 1.00 94.94 272 SER A CA 1
ATOM 2180 C C . SER A 1 272 ? 5.688 -2.089 -7.406 1.00 94.94 272 SER A C 1
ATOM 2182 O O . SER A 1 272 ? 6.759 -2.207 -7.994 1.00 94.94 272 SER A O 1
ATOM 2184 N N . GLY A 1 273 ? 4.652 -2.886 -7.675 1.00 91.44 273 GLY A N 1
ATOM 2185 C CA . GLY A 1 273 ? 4.703 -3.948 -8.673 1.00 91.44 273 GLY A CA 1
ATOM 2186 C C . GLY A 1 273 ? 5.487 -5.165 -8.207 1.00 91.44 273 GLY A C 1
ATOM 2187 O O . GLY A 1 273 ? 6.019 -5.894 -9.038 1.00 91.44 273 GLY A O 1
ATOM 2188 N N . GLY A 1 274 ? 5.594 -5.342 -6.888 1.00 89.19 274 GLY A N 1
ATOM 2189 C CA . GLY A 1 274 ? 6.347 -6.418 -6.266 1.00 89.19 274 GLY A CA 1
ATOM 2190 C C . GLY A 1 274 ? 7.856 -6.291 -6.426 1.00 89.19 274 GLY A C 1
ATOM 2191 O O . GLY A 1 274 ? 8.506 -7.321 -6.302 1.00 89.19 274 GLY A O 1
ATOM 2192 N N . MET A 1 275 ? 8.403 -5.111 -6.756 1.00 85.12 275 MET A N 1
ATOM 2193 C CA . MET A 1 275 ? 9.838 -4.899 -7.015 1.00 85.12 275 MET A CA 1
ATOM 2194 C C . MET A 1 275 ? 10.697 -4.838 -5.764 1.00 85.12 275 MET A C 1
ATOM 2196 O O . MET A 1 275 ? 10.477 -3.924 -4.945 1.00 85.12 275 MET A O 1
#

Secondary structure (DSSP, 8-state):
--TT------------SS--EEEEEEEEEEEETTEEEEEEEEEEEEGGGS---HHHHHHHHHHHHHHHHSTTTS-------------SS------------------S-HHHHHHHHHHHHHHHHHHT-SS----HHHHHHHHHHHHHHHHHH-EEEEEEEEE-SSEEEEEEEEEEE-GGGS-HHHHHHHHHHHHTT-TT--HHHHHHHHHHHHHHHGGGGTTTS-EE--TT--TT-EEEEEEE-TTT--EEE----STT-HHHHHHHHHHTTT-